Protein AF-A0A383BGC0-F1 (afdb_monomer_lite)

Organism: NCBI:txid408172

Radius of gyration: 24.5 Å; chains: 1; bounding box: 86×52×66 Å

pLDDT: mean 79.06, std 16.02, range [43.88, 98.0]

InterPro domains:
  IPR013517 FG-GAP repeat [PF13517] (58-123)
  IPR028994 Integrin alpha, N-terminal [SSF69318] (22-150)

Secondary structure (DSSP, 8-state):
-PPP--------------PPPS---------SS--TTS-TTTTTSTTTEEEEEEEEE-SSSSS--EEEEEE-GGGSEEEEEEEEETTEEEEEEEPPP--SSSS-----EEEE-SSSSS--EEEEEE-SB-STT-TT-EEEEEE--SSSTT---SS-SEEE-HHHHS-S---B---S------S--

Sequence (185 aa):
MKNLISLVKFTVLIISVLSADNTFVQTGVAPSLITETGDSLFGGSPYDAGRGILSGTDLDGDEKKEVWITSYPNGGQVFCYEEAGTDTFAFVWASAEITAGATTYPRDVHTGDLDGDGKGEIIFHVGQWTGPDSPDAGLHIYEWDGSTDNGYGTEADFHVDFMDALNDSLVESRVEGFSVGDIDV

Foldseek 3Di:
DDDDDDDDDDDDDDDDDDDDPPDPDPPDDDPPFCPCVHDVPQPRGPVQWAAEKDKDDDQLVPPWIKIWTWGNPQQAKIWIWTDPDDVDTDTDDMEARRPFPNDWYWRYKDKDPQPPPSGMKIKTAIFWFDDPRRPQGGMFIFTAPNPDSRRRDHYGPDGDRPRVVPPDPDGTDDDNDDDDDRPDD

Structure (mmCIF, N/CA/C/O backbone):
data_AF-A0A383BGC0-F1
#
_entry.id   AF-A0A383BGC0-F1
#
loop_
_atom_site.group_PDB
_atom_site.id
_atom_site.type_symbol
_atom_site.label_atom_id
_atom_site.label_alt_id
_atom_site.label_comp_id
_atom_site.label_asym_id
_atom_site.label_entity_id
_atom_site.label_seq_id
_atom_site.pdbx_PDB_ins_code
_atom_site.Cartn_x
_atom_site.Cartn_y
_atom_site.Cartn_z
_atom_site.occupancy
_atom_site.B_iso_or_equiv
_atom_site.auth_seq_id
_atom_site.auth_comp_id
_atom_site.auth_asym_id
_atom_site.auth_atom_id
_atom_site.pdbx_PDB_model_num
ATOM 1 N N . MET A 1 1 ? -68.007 -28.265 41.330 1.00 43.88 1 MET A N 1
ATOM 2 C CA . MET A 1 1 ? -67.314 -28.046 40.042 1.00 43.88 1 MET A CA 1
ATOM 3 C C . MET A 1 1 ? -66.230 -27.006 40.263 1.00 43.88 1 MET A C 1
ATOM 5 O O . MET A 1 1 ? -66.510 -26.002 40.903 1.00 43.88 1 MET A O 1
ATOM 9 N N . LYS A 1 2 ? -64.992 -27.312 39.860 1.00 49.22 2 LYS A N 1
ATOM 10 C CA . LYS A 1 2 ? -63.811 -26.449 40.010 1.00 49.22 2 LYS A CA 1
ATOM 11 C C . LYS A 1 2 ? -63.846 -25.389 38.905 1.00 49.22 2 LYS A C 1
ATOM 13 O O . LYS A 1 2 ? -63.871 -25.782 37.744 1.00 49.22 2 LYS A O 1
ATOM 18 N N . ASN A 1 3 ? -63.812 -24.101 39.242 1.00 47.69 3 ASN A N 1
ATOM 19 C CA . ASN A 1 3 ? -63.681 -23.047 38.234 1.00 47.69 3 ASN A CA 1
ATOM 20 C C . ASN A 1 3 ? -62.236 -22.536 38.221 1.00 47.69 3 ASN A C 1
ATOM 22 O O . ASN A 1 3 ? -61.716 -22.069 39.232 1.00 47.69 3 ASN A O 1
ATOM 26 N N . LEU A 1 4 ? -61.603 -22.739 37.065 1.00 50.19 4 LEU A N 1
ATOM 27 C CA . LEU A 1 4 ? -60.227 -22.410 36.705 1.00 50.19 4 LEU A CA 1
ATOM 28 C C . LEU A 1 4 ? -59.907 -20.927 36.948 1.00 50.19 4 LEU A C 1
ATOM 30 O O . LEU A 1 4 ? -60.609 -20.050 36.452 1.00 50.19 4 LEU A O 1
ATOM 34 N N . ILE A 1 5 ? -58.790 -20.658 37.626 1.00 53.94 5 ILE A N 1
ATOM 35 C CA . ILE A 1 5 ? -58.142 -19.343 37.624 1.00 53.94 5 ILE A CA 1
ATOM 36 C C . ILE A 1 5 ? -57.367 -19.243 36.306 1.00 53.94 5 ILE A C 1
ATOM 38 O O . ILE A 1 5 ? -56.408 -19.983 36.095 1.00 53.94 5 ILE A O 1
ATOM 42 N N . SER A 1 6 ? -57.808 -18.372 35.397 1.00 53.66 6 SER A N 1
ATOM 43 C CA . SER A 1 6 ? -57.086 -18.102 34.151 1.00 53.66 6 SER A CA 1
ATOM 44 C C . SER A 1 6 ? -55.899 -17.184 34.444 1.00 53.66 6 SER A C 1
ATOM 46 O O . SER A 1 6 ? -56.080 -16.043 34.867 1.00 53.66 6 SER A O 1
ATOM 48 N N . LEU A 1 7 ? -54.684 -17.697 34.256 1.00 53.84 7 LEU A N 1
ATOM 49 C CA . LEU A 1 7 ? -53.442 -16.938 34.370 1.00 53.84 7 LEU A CA 1
ATOM 50 C C . LEU A 1 7 ? -53.141 -16.282 33.016 1.00 53.84 7 LEU A C 1
ATOM 52 O O . LEU A 1 7 ? -52.763 -16.962 32.063 1.00 53.84 7 LEU A O 1
ATOM 56 N N . VAL A 1 8 ? -53.293 -14.962 32.931 1.00 54.97 8 VAL A N 1
ATOM 57 C CA . VAL A 1 8 ? -52.877 -14.185 31.756 1.00 54.97 8 VAL A CA 1
ATOM 58 C C . VAL A 1 8 ? -51.359 -14.010 31.818 1.00 54.97 8 VAL A C 1
ATOM 60 O O . VAL A 1 8 ? -50.846 -13.338 32.709 1.00 54.97 8 VAL A O 1
ATOM 63 N N . 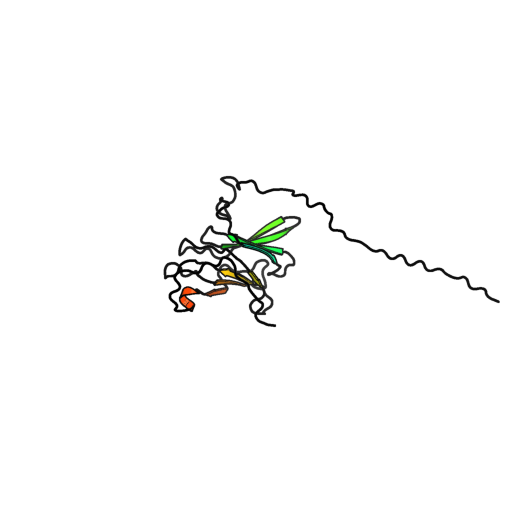LYS A 1 9 ? -50.625 -14.639 30.895 1.00 52.53 9 LYS A N 1
ATOM 64 C CA . LYS A 1 9 ? -49.183 -14.415 30.731 1.00 52.53 9 LYS A CA 1
ATOM 65 C C . LYS A 1 9 ? -48.969 -13.179 29.860 1.00 52.53 9 LYS A C 1
ATOM 67 O O . LYS A 1 9 ? -49.373 -13.168 28.702 1.00 52.53 9 LYS A O 1
ATOM 72 N N . PHE A 1 10 ? -48.339 -12.156 30.426 1.00 46.88 10 PHE A N 1
ATOM 73 C CA . PHE A 1 10 ? -47.876 -10.982 29.692 1.00 46.88 10 PHE A CA 1
ATOM 74 C C . PHE A 1 10 ? -46.437 -11.244 29.236 1.00 46.88 10 PHE A C 1
ATOM 76 O O . PHE A 1 10 ? -45.543 -11.371 30.071 1.00 46.88 10 PHE A O 1
ATOM 83 N N . THR A 1 11 ? -46.211 -11.367 27.931 1.00 56.44 11 THR A N 1
ATOM 84 C CA . THR A 1 11 ? -44.858 -11.443 27.365 1.00 56.44 11 THR A CA 1
ATOM 85 C C . THR A 1 11 ? -44.441 -10.033 26.967 1.00 56.44 11 THR A C 1
ATOM 87 O O . THR A 1 11 ? -45.068 -9.430 26.100 1.00 56.44 11 THR A O 1
ATOM 90 N N . VAL A 1 12 ? -43.407 -9.495 27.613 1.00 57.06 12 VAL A N 1
ATOM 91 C CA . VAL A 1 12 ? -42.792 -8.219 27.225 1.00 57.06 12 VAL A CA 1
ATOM 92 C C . VAL A 1 12 ? -41.720 -8.522 26.184 1.00 57.06 12 VAL A C 1
ATOM 94 O O . VAL A 1 12 ? -40.737 -9.192 26.487 1.00 57.06 12 VAL A O 1
ATOM 97 N N . LEU A 1 13 ? -41.926 -8.055 24.954 1.00 47.56 13 LEU A N 1
ATOM 98 C CA . LEU A 1 13 ? -40.915 -8.078 23.903 1.00 47.56 13 LEU A CA 1
ATOM 99 C C . LEU A 1 13 ? -40.127 -6.766 23.990 1.00 47.56 13 LEU A C 1
ATOM 101 O O . LEU A 1 13 ? -40.666 -5.703 23.690 1.00 47.56 13 LEU A O 1
ATOM 105 N N . ILE A 1 14 ? -38.874 -6.833 24.438 1.00 60.88 14 ILE A N 1
ATOM 106 C CA . ILE A 1 14 ? -37.968 -5.682 24.413 1.00 60.88 14 ILE A CA 1
ATOM 107 C C . ILE A 1 14 ? -37.318 -5.667 23.030 1.00 60.88 14 ILE A C 1
ATOM 109 O O . ILE A 1 14 ? -36.482 -6.513 22.729 1.00 60.88 14 ILE A O 1
ATOM 113 N N . ILE A 1 15 ? -37.743 -4.736 22.177 1.00 56.81 15 ILE A N 1
ATOM 114 C CA . ILE A 1 15 ? -37.093 -4.462 20.894 1.00 56.81 15 ILE A CA 1
ATOM 115 C C . ILE A 1 15 ? -36.129 -3.304 21.140 1.00 56.81 15 ILE A C 1
ATOM 117 O O . ILE A 1 15 ? -36.559 -2.168 21.330 1.00 56.81 15 ILE A O 1
ATOM 121 N N . SER A 1 16 ? -34.830 -3.582 21.169 1.00 59.47 16 SER A N 1
ATOM 122 C CA . SER A 1 16 ? -33.801 -2.546 21.102 1.00 59.47 16 SER A CA 1
ATOM 123 C C . SER A 1 16 ? -33.640 -2.113 19.648 1.00 59.47 16 SER A C 1
ATOM 125 O O . SER A 1 16 ? -33.147 -2.874 18.819 1.00 59.47 16 SER A O 1
ATOM 127 N N . VAL A 1 17 ? -34.081 -0.895 19.339 1.00 58.12 17 VAL A N 1
ATOM 128 C CA . VAL A 1 17 ? -33.790 -0.232 18.065 1.00 58.12 17 VAL A CA 1
ATOM 129 C C . VAL A 1 17 ? -32.501 0.558 18.269 1.00 58.12 17 VAL A C 1
ATOM 131 O O . VAL A 1 17 ? -32.510 1.591 18.933 1.00 58.12 17 VAL A O 1
ATOM 134 N N . LEU A 1 18 ? -31.387 0.045 17.752 1.00 56.03 18 LEU A N 1
ATOM 135 C CA . LEU A 1 18 ? -30.156 0.816 17.603 1.00 56.03 18 LEU A CA 1
ATOM 136 C C . LEU A 1 18 ? -30.320 1.684 16.355 1.00 56.03 18 LEU A C 1
ATOM 138 O O . LEU A 1 18 ? -30.335 1.177 15.237 1.00 56.03 18 LEU A O 1
ATOM 142 N N . SER A 1 19 ? -30.508 2.985 16.542 1.00 62.78 19 SER A N 1
ATOM 143 C CA . SER A 1 19 ? -30.318 3.965 15.475 1.00 62.78 19 SER A CA 1
ATOM 144 C C . SER A 1 19 ? -28.889 4.482 15.565 1.00 62.78 19 SER A C 1
ATOM 146 O O . SER A 1 19 ? -28.492 4.905 16.651 1.00 62.78 19 SER A O 1
ATOM 148 N N . ALA A 1 20 ? -28.153 4.491 14.451 1.00 60.78 20 ALA A N 1
ATOM 149 C CA . ALA A 1 20 ? -26.979 5.351 14.335 1.00 60.78 20 ALA A CA 1
ATOM 150 C C . ALA A 1 20 ? -27.438 6.783 14.638 1.00 60.78 20 ALA A C 1
ATOM 152 O O . ALA A 1 20 ? -28.433 7.258 14.078 1.00 60.78 20 ALA A O 1
ATOM 153 N N . ASP A 1 21 ? -26.805 7.429 15.603 1.00 61.31 21 ASP A N 1
ATOM 154 C CA . ASP A 1 21 ? -27.074 8.815 15.922 1.00 61.31 21 ASP A CA 1
ATOM 155 C C . ASP A 1 21 ? -26.707 9.677 14.711 1.00 61.31 21 ASP A C 1
ATOM 157 O O . ASP A 1 21 ? -25.626 9.604 14.139 1.00 61.31 21 ASP A O 1
ATOM 161 N N . ASN A 1 22 ? -27.651 10.508 14.274 1.00 55.31 22 ASN A N 1
ATOM 162 C CA . ASN A 1 22 ? -27.521 11.363 13.091 1.00 55.31 22 ASN A CA 1
ATOM 163 C C . ASN A 1 22 ? -26.524 12.531 13.298 1.00 55.31 22 ASN A C 1
ATOM 165 O O . ASN A 1 22 ? -26.614 13.561 12.628 1.00 55.31 22 ASN A O 1
ATOM 169 N N . THR A 1 23 ? -25.613 12.408 14.259 1.00 58.59 23 THR A N 1
ATOM 170 C CA . THR A 1 23 ? -24.684 13.435 14.723 1.00 58.59 23 THR A CA 1
ATOM 171 C C . THR A 1 23 ? -23.277 13.114 14.252 1.00 58.59 23 THR A C 1
ATOM 173 O O . THR A 1 23 ? -22.376 12.890 15.051 1.00 58.59 23 THR A O 1
ATOM 176 N N . PHE A 1 24 ? -23.064 13.147 12.935 1.00 61.34 24 PHE A N 1
ATOM 177 C CA . PHE A 1 24 ? -21.711 13.312 12.417 1.00 61.34 24 PHE A CA 1
ATOM 178 C C . PHE A 1 24 ? -21.241 14.724 12.787 1.00 61.34 24 PHE A C 1
ATOM 180 O O . PHE A 1 24 ? -21.595 15.710 12.136 1.00 61.34 24 PHE A O 1
ATOM 187 N N . VAL A 1 25 ? -20.509 14.839 13.894 1.00 70.50 25 VAL A N 1
ATOM 188 C CA . VAL A 1 25 ? -19.820 16.072 14.270 1.00 70.50 25 VAL A CA 1
ATOM 189 C C . VAL A 1 25 ? -18.417 15.969 13.702 1.00 70.50 25 VAL A C 1
ATOM 191 O O . VAL A 1 25 ? -17.600 15.206 14.202 1.00 70.50 25 VAL A O 1
ATOM 194 N N . GLN A 1 26 ? -18.130 16.742 12.657 1.00 61.81 26 GLN A N 1
ATOM 195 C CA . GLN A 1 26 ? -16.761 16.922 12.190 1.00 61.81 26 GLN A CA 1
ATOM 196 C C . GLN A 1 26 ? -15.962 17.618 13.304 1.00 61.81 26 GLN A C 1
ATOM 198 O O . GLN A 1 26 ? -16.078 18.828 13.499 1.00 61.81 26 GLN A O 1
ATOM 203 N N . THR A 1 27 ? -15.199 16.848 14.078 1.00 67.81 27 THR A N 1
ATOM 204 C CA . THR A 1 27 ? -14.440 17.333 15.245 1.00 67.81 27 THR A CA 1
ATOM 205 C C . THR A 1 27 ? -13.141 18.040 14.857 1.00 67.81 27 THR A C 1
ATOM 207 O O . THR A 1 27 ? -12.571 18.764 15.672 1.00 67.81 27 THR A O 1
ATOM 210 N N . GLY A 1 28 ? -12.705 17.899 13.602 1.00 57.47 28 GLY A N 1
ATOM 211 C CA . GLY A 1 28 ? -11.533 18.570 13.060 1.00 57.47 28 GLY A CA 1
ATOM 212 C C . GLY A 1 28 ? -11.473 18.515 11.535 1.00 57.47 28 GLY A C 1
ATOM 213 O O . GLY A 1 28 ? -12.065 17.653 10.886 1.00 57.47 28 GLY A O 1
ATOM 214 N N . VAL A 1 29 ? -10.749 19.468 10.960 1.00 57.41 29 VAL A N 1
ATOM 215 C CA . VAL A 1 29 ? -10.262 19.424 9.578 1.00 57.41 29 VAL A CA 1
ATOM 216 C C . VAL A 1 29 ? -8.756 19.579 9.675 1.00 57.41 29 VAL A C 1
ATOM 218 O O . VAL A 1 29 ? -8.292 20.432 10.438 1.00 57.41 29 VAL A O 1
ATOM 221 N N . ALA A 1 30 ? -7.997 18.787 8.918 1.00 53.56 30 ALA A N 1
ATOM 222 C CA . ALA A 1 30 ? -6.582 19.077 8.748 1.00 53.56 30 ALA A CA 1
ATOM 223 C C . ALA A 1 30 ? -6.440 20.533 8.245 1.00 53.56 30 ALA A C 1
ATOM 225 O O . ALA A 1 30 ? -7.233 20.961 7.395 1.00 53.56 30 ALA A O 1
ATOM 226 N N . PRO A 1 31 ? -5.504 21.332 8.792 1.00 55.69 31 PRO A N 1
ATOM 227 C CA . PRO A 1 31 ? -5.254 22.680 8.295 1.00 55.69 31 PRO A CA 1
ATOM 228 C C . PRO A 1 31 ? -4.922 22.642 6.797 1.00 55.69 31 PRO A C 1
ATOM 230 O O . PRO A 1 31 ? -4.428 21.642 6.285 1.00 55.69 31 PRO A O 1
ATOM 233 N N . SER A 1 32 ? -5.179 23.743 6.082 1.00 54.81 32 SER A N 1
ATOM 234 C CA . SER A 1 32 ? -5.009 23.815 4.619 1.00 54.81 32 SER A CA 1
ATOM 235 C C . SER A 1 32 ? -3.591 23.483 4.135 1.00 54.81 32 SER A C 1
ATOM 237 O O . SER A 1 32 ? -3.419 23.111 2.980 1.00 54.81 32 SER A O 1
ATOM 239 N N . LEU A 1 33 ? -2.598 23.619 5.018 1.00 52.28 33 LEU A N 1
ATOM 240 C CA . LEU A 1 33 ? -1.282 22.996 4.933 1.00 52.28 33 LEU A CA 1
ATOM 241 C C . LEU A 1 33 ? -1.013 22.328 6.284 1.00 52.28 33 LEU A C 1
ATOM 243 O O . LEU A 1 33 ? -1.176 22.973 7.326 1.00 52.28 33 LEU A O 1
ATOM 247 N N . ILE A 1 34 ? -0.528 21.086 6.272 1.00 56.75 34 ILE A N 1
ATOM 248 C CA . ILE A 1 34 ? 0.272 20.586 7.389 1.00 56.75 34 ILE A CA 1
ATOM 249 C C . ILE A 1 34 ? 1.454 21.559 7.489 1.00 56.75 34 ILE A C 1
ATOM 251 O O . ILE A 1 34 ? 2.126 21.811 6.495 1.00 56.75 34 ILE A O 1
ATOM 255 N N . THR A 1 35 ? 1.583 22.251 8.622 1.00 50.84 35 THR A N 1
ATOM 256 C CA . THR A 1 35 ? 2.452 23.432 8.792 1.00 50.84 35 THR A CA 1
ATOM 257 C C . THR A 1 35 ? 3.859 23.206 8.238 1.00 50.84 35 THR A C 1
ATOM 259 O O . THR A 1 35 ? 4.337 22.082 8.303 1.00 50.84 35 THR A O 1
ATOM 262 N N . GLU A 1 36 ? 4.552 24.262 7.793 1.00 51.66 36 GLU A N 1
ATOM 263 C CA . GLU A 1 36 ? 5.855 24.227 7.082 1.00 51.66 36 GLU A CA 1
ATOM 264 C C . GLU A 1 36 ? 7.048 23.579 7.837 1.00 51.66 36 GLU A C 1
ATOM 266 O O . GLU A 1 36 ? 8.193 23.656 7.404 1.00 51.66 36 GLU A O 1
ATOM 271 N N . THR A 1 37 ? 6.791 22.911 8.962 1.00 58.16 37 THR A N 1
ATOM 272 C CA . THR A 1 37 ? 7.720 22.085 9.749 1.00 58.16 37 THR A CA 1
ATOM 273 C C . THR A 1 37 ? 7.153 20.707 10.151 1.00 58.16 37 THR A C 1
ATOM 275 O O . THR A 1 37 ? 7.768 20.024 10.964 1.00 58.16 37 THR A O 1
ATOM 278 N N . GLY A 1 38 ? 5.971 20.299 9.674 1.00 58.25 38 GLY A N 1
ATOM 279 C CA . GLY A 1 38 ? 5.027 19.559 10.527 1.00 58.25 38 GLY A CA 1
ATOM 280 C C . GLY A 1 38 ? 4.768 18.073 10.276 1.00 58.25 38 GLY A C 1
ATOM 281 O O . GLY A 1 38 ? 4.157 17.458 11.142 1.00 58.25 38 GLY A O 1
ATOM 282 N N . ASP A 1 39 ? 5.200 17.481 9.164 1.00 65.69 39 ASP A N 1
ATOM 283 C CA . ASP A 1 39 ? 5.014 16.042 8.927 1.00 65.69 39 ASP A CA 1
ATOM 284 C C . ASP A 1 39 ? 6.123 15.496 8.033 1.00 65.69 39 ASP A C 1
ATOM 286 O O . ASP A 1 39 ? 6.097 15.634 6.813 1.00 65.69 39 ASP A O 1
ATOM 290 N N . SER A 1 40 ? 7.141 14.913 8.661 1.00 71.38 40 SER A N 1
ATOM 291 C CA . SER A 1 40 ? 8.269 14.308 7.956 1.00 71.38 40 SER A CA 1
ATOM 292 C C . SER A 1 40 ? 7.910 13.003 7.254 1.00 71.38 40 SER A C 1
ATOM 294 O O . SER A 1 40 ? 8.680 12.563 6.406 1.00 71.38 40 SER A O 1
ATOM 296 N N . LEU A 1 41 ? 6.791 12.372 7.615 1.00 76.25 41 LEU A N 1
ATOM 297 C CA . LEU A 1 41 ? 6.412 11.070 7.081 1.00 76.25 41 LEU A CA 1
ATOM 298 C C . LEU A 1 41 ? 5.907 11.205 5.639 1.00 76.25 41 LEU A C 1
ATOM 300 O O . LEU A 1 41 ? 6.338 10.454 4.772 1.00 76.25 41 LEU A O 1
ATOM 304 N N . PHE A 1 42 ? 5.104 12.234 5.351 1.00 76.19 42 PHE A N 1
ATOM 305 C CA . PHE A 1 42 ? 4.635 12.560 3.994 1.00 76.19 42 PHE A CA 1
ATOM 306 C C . PHE A 1 42 ? 5.388 13.737 3.354 1.00 76.19 42 PHE A C 1
ATOM 308 O O . PHE A 1 42 ? 4.813 14.508 2.593 1.00 76.19 42 PHE A O 1
ATOM 315 N N . GLY A 1 43 ? 6.673 13.932 3.670 1.00 73.62 43 GLY A N 1
ATOM 316 C CA . GLY A 1 43 ? 7.518 14.929 2.987 1.00 73.62 43 GLY A CA 1
ATOM 317 C C . GLY A 1 43 ? 7.195 16.401 3.292 1.00 73.62 43 GLY A C 1
ATOM 318 O O . GLY A 1 43 ? 7.809 17.305 2.728 1.00 73.62 43 GLY A O 1
ATOM 319 N N . GLY A 1 44 ? 6.268 16.676 4.214 1.00 72.56 44 GLY A N 1
ATOM 320 C CA . GLY A 1 44 ? 5.898 18.026 4.647 1.00 72.56 44 GLY A CA 1
ATOM 321 C C . GLY A 1 44 ? 5.091 18.828 3.622 1.00 72.56 44 GLY A C 1
ATOM 322 O O . GLY A 1 44 ? 4.822 20.008 3.852 1.00 72.56 44 GLY A O 1
ATOM 323 N N . SER A 1 45 ? 4.691 18.211 2.507 1.00 74.50 45 SER A N 1
ATOM 324 C CA . SER A 1 45 ? 3.919 18.824 1.427 1.00 74.50 45 SER A CA 1
ATOM 325 C C . SER A 1 45 ? 2.686 17.969 1.120 1.00 74.50 45 SER A C 1
ATOM 327 O O . SER A 1 45 ? 2.803 16.768 0.910 1.00 74.50 45 SER A O 1
ATOM 329 N N . PRO A 1 46 ? 1.480 18.551 1.012 1.00 69.75 46 PRO A N 1
ATOM 330 C CA . PRO A 1 46 ? 0.281 17.779 0.679 1.00 69.75 46 PRO A CA 1
ATOM 331 C C . PRO A 1 46 ? 0.327 17.150 -0.725 1.00 69.75 46 PRO A C 1
ATOM 333 O O . PRO A 1 46 ? -0.488 16.287 -1.026 1.00 69.75 46 PRO A O 1
ATOM 336 N N . TYR A 1 47 ? 1.254 17.576 -1.591 1.00 72.88 47 TYR A N 1
ATOM 337 C CA . TYR A 1 47 ? 1.475 16.957 -2.903 1.00 72.88 47 TYR A CA 1
ATOM 338 C C . TYR A 1 47 ? 2.267 15.648 -2.835 1.00 72.88 47 TYR A C 1
ATOM 340 O O . TYR A 1 47 ? 2.305 14.915 -3.824 1.00 72.88 47 TYR A O 1
ATOM 348 N N . ASP A 1 48 ? 2.895 15.391 -1.691 1.00 76.50 48 ASP A N 1
ATOM 349 C CA . ASP A 1 48 ? 3.758 14.243 -1.449 1.00 76.50 48 ASP A CA 1
ATOM 350 C C . ASP A 1 48 ? 2.974 13.091 -0.791 1.00 76.50 48 ASP A C 1
ATOM 352 O O . ASP A 1 48 ? 3.358 11.926 -0.895 1.00 76.50 48 ASP A O 1
ATOM 356 N N . ALA A 1 49 ? 1.817 13.385 -0.187 1.00 73.94 49 ALA A N 1
ATOM 357 C CA . ALA A 1 49 ? 0.835 12.357 0.126 1.00 73.94 49 ALA A CA 1
ATOM 358 C C . ALA A 1 49 ? 0.388 11.672 -1.178 1.00 73.94 49 ALA A C 1
ATOM 360 O O . ALA A 1 49 ? 0.038 12.338 -2.160 1.00 73.94 49 ALA A O 1
ATOM 361 N N . GLY A 1 50 ? 0.429 10.340 -1.206 1.00 79.19 50 GLY A N 1
ATOM 362 C CA . GLY A 1 50 ? -0.004 9.576 -2.367 1.00 79.19 50 GLY A CA 1
ATOM 363 C C . GLY A 1 50 ? -1.515 9.668 -2.589 1.00 79.19 50 GLY A C 1
ATOM 364 O O . GLY A 1 50 ? -2.250 10.360 -1.884 1.00 79.19 50 GLY A O 1
ATOM 365 N N . ARG A 1 51 ? -1.993 9.014 -3.649 1.00 87.56 51 ARG A N 1
ATOM 366 C CA . ARG A 1 51 ? -3.380 9.156 -4.131 1.00 87.56 51 ARG A CA 1
ATOM 367 C C . ARG A 1 51 ? -4.339 8.089 -3.616 1.00 87.56 51 ARG A C 1
ATOM 369 O O . ARG A 1 51 ? -5.542 8.336 -3.598 1.00 87.56 51 ARG A O 1
ATOM 376 N N . GLY A 1 52 ? -3.812 6.928 -3.254 1.00 89.50 52 GLY A N 1
ATOM 377 C CA . GLY A 1 52 ? -4.565 5.761 -2.823 1.00 89.50 52 GLY A CA 1
ATOM 378 C C . GLY A 1 52 ? -4.616 5.651 -1.307 1.00 89.50 52 GLY A C 1
ATOM 379 O O . GLY A 1 52 ? -3.598 5.838 -0.632 1.00 89.50 52 GLY A O 1
ATOM 380 N N . ILE A 1 53 ? -5.808 5.325 -0.812 1.00 92.88 53 ILE A N 1
ATOM 381 C CA . ILE A 1 53 ? -6.077 4.900 0.558 1.00 92.88 53 ILE A CA 1
ATOM 382 C C . ILE A 1 53 ? -6.985 3.672 0.514 1.00 92.88 53 ILE A C 1
ATOM 384 O O . ILE A 1 53 ? -7.970 3.659 -0.228 1.00 92.88 53 ILE A O 1
ATOM 388 N N . LEU A 1 54 ? -6.677 2.673 1.330 1.00 94.50 54 LEU A N 1
ATOM 389 C CA . LEU A 1 54 ? -7.522 1.509 1.566 1.00 94.50 54 LEU A CA 1
ATOM 390 C C . LEU A 1 54 ? -7.629 1.299 3.076 1.00 94.50 54 LEU A C 1
ATOM 392 O O . LEU A 1 54 ? -6.632 1.406 3.780 1.00 94.50 54 LEU A O 1
ATOM 396 N N . SER A 1 55 ? -8.832 1.073 3.595 1.00 94.94 55 SER A N 1
ATOM 397 C CA . SER A 1 55 ? -9.066 0.996 5.038 1.00 94.94 55 SER A CA 1
ATOM 398 C C . SER A 1 55 ? -10.116 -0.038 5.412 1.00 94.94 55 SER A C 1
ATOM 400 O O . SER A 1 55 ? -10.901 -0.479 4.568 1.00 94.94 55 SER A O 1
ATOM 402 N N . GLY A 1 56 ? -10.159 -0.370 6.705 1.00 91.06 56 GLY A N 1
ATOM 403 C CA . GLY A 1 56 ? -11.133 -1.307 7.266 1.00 91.06 56 GLY A CA 1
ATOM 404 C C . GLY A 1 56 ? -10.745 -2.767 7.048 1.00 91.06 56 GLY A C 1
ATOM 405 O O . GLY A 1 56 ? -11.625 -3.627 7.029 1.00 91.06 56 GLY A O 1
ATOM 406 N N . THR A 1 57 ? -9.455 -3.021 6.843 1.00 94.31 57 THR A N 1
ATOM 407 C CA . THR A 1 57 ? -8.877 -4.360 6.747 1.00 94.31 57 THR A CA 1
ATOM 408 C C . THR A 1 57 ? -8.468 -4.888 8.115 1.00 94.31 57 THR A C 1
ATOM 410 O O . THR A 1 57 ? -8.495 -4.115 9.057 1.00 94.31 57 THR A O 1
ATOM 413 N N . ASP A 1 58 ? -8.154 -6.179 8.202 1.00 95.44 58 ASP A N 1
ATOM 414 C CA . ASP A 1 58 ? -7.651 -6.874 9.399 1.00 95.44 58 ASP A CA 1
ATOM 415 C C . ASP A 1 58 ? -6.685 -7.970 8.922 1.00 95.44 58 ASP A C 1
ATOM 417 O O . ASP A 1 58 ? -7.012 -9.159 8.943 1.00 95.44 58 ASP A O 1
ATOM 421 N N . LEU A 1 59 ? -5.598 -7.553 8.266 1.00 94.88 59 LEU A N 1
ATOM 422 C CA . LEU A 1 59 ? -4.709 -8.466 7.528 1.00 94.88 59 LEU A CA 1
ATOM 423 C C . LEU A 1 59 ? -3.845 -9.329 8.455 1.00 94.88 59 LEU A C 1
ATOM 425 O O . LEU A 1 59 ? -3.516 -10.458 8.093 1.00 94.88 59 LEU A O 1
ATOM 429 N N . ASP A 1 60 ? -3.502 -8.808 9.630 1.00 95.12 60 ASP A N 1
ATOM 430 C CA . ASP A 1 60 ? -2.737 -9.498 10.677 1.00 95.12 60 ASP A CA 1
ATOM 431 C C . ASP A 1 60 ? -3.626 -10.202 11.719 1.00 95.12 60 ASP A C 1
ATOM 433 O O . ASP A 1 60 ? -3.130 -10.902 12.608 1.00 95.12 60 ASP A O 1
ATOM 437 N N . GLY A 1 61 ? -4.950 -10.106 11.574 1.00 93.94 61 GLY A N 1
ATOM 438 C CA . GLY A 1 61 ? -5.917 -10.938 12.285 1.00 93.94 61 GLY A CA 1
ATOM 439 C C . GLY A 1 61 ? -6.026 -10.645 13.781 1.00 93.94 61 GLY A C 1
ATOM 440 O O . GLY A 1 61 ? -6.413 -11.537 14.550 1.00 93.94 61 GLY A O 1
ATOM 441 N N . ASP A 1 62 ? -5.674 -9.435 14.213 1.00 95.31 62 ASP A N 1
ATOM 442 C CA . ASP A 1 62 ? -5.658 -9.030 15.620 1.00 95.31 62 ASP A CA 1
ATOM 443 C C . ASP A 1 62 ? -6.951 -8.310 16.080 1.00 95.31 62 ASP A C 1
ATOM 445 O O . ASP A 1 62 ? -7.086 -7.932 17.250 1.00 95.31 62 ASP A O 1
ATOM 449 N N . GLU A 1 63 ? -7.937 -8.207 15.182 1.00 95.19 63 GLU A N 1
ATOM 450 C CA . GLU A 1 63 ? -9.230 -7.520 15.316 1.00 95.19 63 GLU A CA 1
ATOM 451 C C . GLU A 1 63 ? -9.181 -5.990 15.248 1.00 95.19 63 GLU A C 1
ATOM 453 O O . GLU A 1 63 ? -10.254 -5.373 15.119 1.00 95.19 63 GLU A O 1
ATOM 458 N N . LYS A 1 64 ? -8.004 -5.364 15.258 1.00 95.81 64 LYS A N 1
ATOM 459 C CA . LYS A 1 64 ? -7.869 -3.943 14.932 1.00 95.81 64 LYS A CA 1
ATOM 460 C C . LYS A 1 64 ? -8.018 -3.761 13.428 1.00 95.81 64 LYS A C 1
ATOM 462 O O . LYS A 1 64 ? -8.239 -4.715 12.685 1.00 95.81 64 LYS A O 1
ATOM 467 N N . LYS A 1 65 ? -8.122 -2.507 12.996 1.00 96.00 65 LYS A N 1
ATOM 468 C CA . LYS A 1 65 ? -8.305 -2.198 11.580 1.00 96.00 65 LYS A CA 1
ATOM 469 C C . LYS A 1 65 ? -7.152 -1.380 11.053 1.00 96.00 65 LYS A C 1
ATOM 471 O O . LYS A 1 65 ? -6.785 -0.365 11.654 1.00 96.00 65 LYS A O 1
ATOM 476 N N . GLU A 1 66 ? -6.659 -1.762 9.886 1.00 97.06 66 GLU A N 1
ATOM 477 C CA . GLU A 1 66 ? -5.577 -1.045 9.228 1.00 97.06 66 GLU A CA 1
ATOM 478 C C . GLU A 1 66 ? -6.103 -0.027 8.209 1.00 97.06 66 GLU A C 1
ATOM 480 O O . GLU A 1 66 ? -7.214 -0.104 7.657 1.00 97.06 66 GLU A O 1
ATOM 485 N N . VAL A 1 67 ? -5.256 0.967 7.964 1.00 96.50 67 VAL A N 1
ATOM 486 C CA . VAL A 1 67 ? -5.371 2.000 6.947 1.00 96.50 67 VAL A CA 1
ATOM 487 C C . VAL A 1 67 ? -4.053 2.054 6.186 1.00 96.50 67 VAL A C 1
ATOM 489 O O . VAL A 1 67 ? -3.018 2.463 6.713 1.00 96.50 67 VAL A O 1
ATOM 492 N N . TRP A 1 68 ? -4.123 1.699 4.913 1.00 95.81 68 TRP A N 1
ATOM 493 C CA . TRP A 1 68 ? -3.015 1.671 3.975 1.00 95.81 68 TRP A CA 1
ATOM 494 C C . TRP A 1 68 ? -3.028 2.940 3.142 1.00 95.81 68 TRP A C 1
ATOM 496 O O . TRP A 1 68 ? -4.042 3.274 2.525 1.00 95.81 68 TRP A O 1
ATOM 506 N N . ILE A 1 69 ? -1.914 3.663 3.122 1.00 93.38 69 ILE A N 1
ATOM 507 C CA . ILE A 1 69 ? -1.812 4.964 2.464 1.00 93.38 69 ILE A CA 1
ATOM 508 C C . ILE A 1 69 ? -0.600 4.959 1.549 1.00 93.38 69 ILE A C 1
ATOM 510 O O . ILE A 1 69 ? 0.529 4.745 1.983 1.00 93.38 69 ILE A O 1
ATOM 514 N N . THR A 1 70 ? -0.829 5.234 0.272 1.00 91.81 70 THR A N 1
ATOM 515 C CA . THR A 1 70 ? 0.273 5.463 -0.667 1.00 91.81 70 THR A CA 1
ATOM 516 C C . THR A 1 70 ? 1.001 6.771 -0.348 1.00 91.81 70 THR A C 1
ATOM 518 O O . THR A 1 70 ? 0.396 7.754 0.081 1.00 91.81 70 THR A O 1
ATOM 521 N N . SER A 1 71 ? 2.305 6.810 -0.586 1.00 88.00 71 SER A N 1
ATOM 522 C CA . SER A 1 71 ? 3.179 7.944 -0.289 1.00 88.00 71 SER A CA 1
ATOM 523 C C . SER A 1 71 ? 4.211 8.106 -1.400 1.00 88.00 71 SER A C 1
ATOM 525 O O . SER A 1 71 ? 4.692 7.115 -1.946 1.00 88.00 71 SER A O 1
ATOM 527 N N . TYR A 1 72 ? 4.517 9.344 -1.789 1.00 85.62 72 TYR A N 1
ATOM 528 C CA . TYR A 1 72 ? 5.480 9.659 -2.851 1.00 85.62 72 TYR A CA 1
ATOM 529 C C . TYR A 1 72 ? 6.923 9.916 -2.355 1.00 85.62 72 TYR A C 1
ATOM 531 O O . TYR A 1 72 ? 7.867 9.618 -3.087 1.00 85.62 72 TYR A O 1
ATOM 539 N N . PRO A 1 73 ? 7.163 10.455 -1.146 1.00 78.44 73 PRO A N 1
ATOM 540 C CA . PRO A 1 73 ? 8.498 10.577 -0.574 1.00 78.44 73 PRO A CA 1
ATOM 541 C C . PRO A 1 73 ? 9.290 9.272 -0.541 1.00 78.44 73 PRO A C 1
ATOM 543 O O . PRO A 1 73 ? 8.740 8.179 -0.654 1.00 78.44 73 PRO A O 1
ATOM 546 N N . ASN A 1 74 ? 10.607 9.417 -0.371 1.00 75.00 74 ASN A N 1
ATOM 547 C CA . ASN A 1 74 ? 11.548 8.314 -0.157 1.00 75.00 74 ASN A CA 1
ATOM 548 C C . ASN A 1 74 ? 11.462 7.191 -1.207 1.00 75.00 74 ASN A C 1
ATOM 550 O O . ASN A 1 74 ? 11.653 6.020 -0.895 1.00 75.00 74 ASN A O 1
ATOM 554 N N . GLY A 1 75 ? 11.171 7.548 -2.462 1.00 73.62 75 GLY A N 1
ATOM 555 C CA . GLY A 1 75 ? 11.119 6.572 -3.549 1.00 73.62 75 GLY A CA 1
ATOM 556 C C . GLY A 1 75 ? 9.747 6.007 -3.877 1.00 73.62 75 GLY A C 1
ATOM 557 O O . GLY A 1 75 ? 9.615 5.285 -4.857 1.00 73.62 75 GLY A O 1
ATOM 558 N N . GLY A 1 76 ? 8.720 6.379 -3.117 1.00 83.75 76 GLY A N 1
ATOM 559 C CA . GLY A 1 76 ? 7.394 5.797 -3.244 1.00 83.75 76 GLY A CA 1
ATOM 560 C C . GLY A 1 76 ? 7.227 4.616 -2.298 1.00 83.75 76 GLY A C 1
ATOM 561 O O . GLY A 1 76 ? 7.941 3.626 -2.406 1.00 83.75 76 GLY A O 1
ATOM 562 N N . GLN A 1 77 ? 6.276 4.727 -1.377 1.00 89.81 77 GLN A N 1
ATOM 563 C CA . GLN A 1 77 ? 6.022 3.724 -0.345 1.00 89.81 77 GLN A CA 1
ATOM 564 C C . GLN A 1 77 ? 4.524 3.557 -0.102 1.00 89.81 77 GLN A C 1
ATOM 566 O O . GLN A 1 77 ? 3.716 4.422 -0.452 1.00 89.81 77 GLN A O 1
ATOM 571 N N . VAL A 1 78 ? 4.158 2.463 0.554 1.00 93.50 78 VAL A N 1
ATOM 572 C CA . VAL A 1 78 ? 2.871 2.325 1.238 1.00 93.50 78 VAL A CA 1
ATOM 573 C C . VAL A 1 78 ? 3.125 2.346 2.739 1.00 93.50 78 VAL A C 1
ATOM 575 O O . VAL A 1 78 ? 4.023 1.665 3.228 1.00 93.50 78 VAL A O 1
ATOM 578 N N . PHE A 1 79 ? 2.346 3.143 3.462 1.00 94.25 79 PHE A N 1
ATOM 579 C CA . PHE A 1 79 ? 2.359 3.220 4.918 1.00 94.25 79 PHE A CA 1
ATOM 580 C C . PHE A 1 79 ? 1.133 2.529 5.494 1.00 94.25 79 PHE A C 1
ATOM 582 O O . PHE A 1 79 ? 0.039 2.669 4.947 1.00 94.25 79 PHE A O 1
ATOM 589 N N . CYS A 1 80 ? 1.319 1.846 6.618 1.00 95.69 80 CYS A N 1
ATOM 590 C CA . CYS A 1 80 ? 0.249 1.257 7.404 1.00 95.69 80 CYS A CA 1
ATOM 591 C C . CYS A 1 80 ? 0.040 2.040 8.697 1.00 95.69 80 CYS A C 1
ATOM 593 O O . CYS A 1 80 ? 0.991 2.341 9.435 1.00 95.69 80 CYS A O 1
ATOM 595 N N . TYR A 1 81 ? -1.224 2.327 8.973 1.00 96.31 81 TYR A N 1
ATOM 596 C CA . TYR A 1 81 ? -1.692 2.779 10.266 1.00 96.31 81 TYR A CA 1
ATOM 597 C C . TYR A 1 81 ? -2.728 1.809 10.819 1.00 96.31 81 TYR A C 1
ATOM 599 O O . TYR A 1 81 ? -3.634 1.431 10.094 1.00 96.31 81 TYR A O 1
ATOM 607 N N . GLU A 1 82 ? -2.665 1.498 12.105 1.00 96.94 82 GLU A N 1
ATOM 608 C 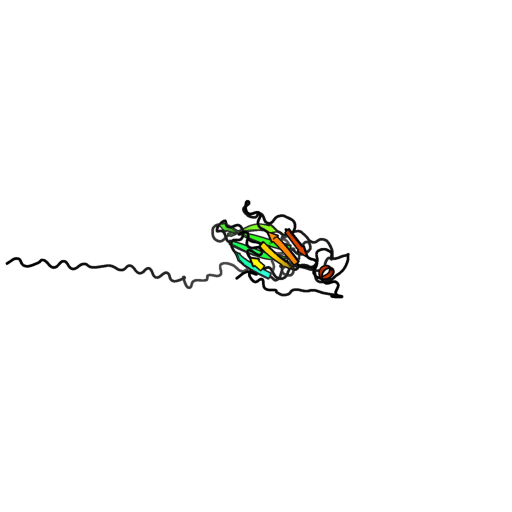CA . GLU A 1 82 ? -3.562 0.543 12.769 1.00 96.94 82 GLU A CA 1
ATOM 609 C C . GLU A 1 82 ? -4.276 1.201 13.954 1.00 96.94 82 GLU A C 1
ATOM 611 O O . GLU A 1 82 ? -3.739 2.121 14.586 1.00 96.94 82 GLU A O 1
ATOM 616 N N . GLU A 1 83 ? -5.506 0.774 14.247 1.00 97.00 83 GLU A N 1
ATOM 617 C CA . GLU A 1 83 ? -6.270 1.235 15.411 1.00 97.00 83 GLU A CA 1
ATOM 618 C C . GLU A 1 83 ? -5.513 1.002 16.733 1.00 97.00 83 GLU A C 1
ATOM 620 O O . GLU A 1 83 ? -5.427 -0.099 17.249 1.00 97.00 83 GLU A O 1
ATOM 625 N N . ALA A 1 84 ? -5.037 2.062 17.383 1.00 93.88 84 ALA A N 1
ATOM 626 C CA . ALA A 1 84 ? -4.259 1.952 18.625 1.00 93.88 84 ALA A CA 1
ATOM 627 C C . ALA A 1 84 ? -5.083 2.213 19.903 1.00 93.88 84 ALA A C 1
ATOM 629 O O . ALA A 1 84 ? -4.538 2.289 21.010 1.00 93.88 84 ALA A O 1
ATOM 630 N N . GLY A 1 85 ? -6.397 2.410 19.763 1.00 88.38 85 GLY A N 1
ATOM 631 C CA . GLY A 1 85 ? -7.299 2.793 20.848 1.00 88.38 85 GLY A CA 1
ATOM 632 C C . GLY A 1 85 ? -8.483 3.633 20.370 1.00 88.38 85 GLY A C 1
ATOM 633 O O . GLY A 1 85 ? -8.729 3.775 19.176 1.00 88.38 85 GLY A O 1
ATOM 634 N N . THR A 1 86 ? -9.232 4.207 21.316 1.00 87.31 86 THR A N 1
ATOM 635 C CA . THR A 1 86 ? -10.417 5.025 21.011 1.00 87.31 86 THR A CA 1
ATOM 636 C C . THR A 1 86 ? -10.050 6.241 20.168 1.00 87.31 86 THR A C 1
ATOM 638 O O . THR A 1 86 ? -9.344 7.128 20.645 1.00 87.31 86 THR A O 1
ATOM 641 N N . ASP A 1 87 ? -10.588 6.290 18.949 1.00 84.00 87 ASP A N 1
ATOM 642 C CA . ASP A 1 87 ? -10.411 7.382 17.987 1.00 84.00 87 ASP A CA 1
ATOM 643 C C . ASP A 1 87 ? -8.936 7.663 17.633 1.00 84.00 87 ASP A C 1
ATOM 645 O O . ASP A 1 87 ? -8.564 8.801 17.332 1.00 84.00 87 ASP A O 1
ATOM 649 N N . THR A 1 88 ? -8.072 6.642 17.683 1.00 87.88 88 THR A N 1
ATOM 650 C CA . THR A 1 88 ? -6.630 6.789 17.428 1.00 87.88 88 THR A CA 1
ATOM 651 C C . THR A 1 88 ? -6.085 5.721 16.495 1.00 87.88 88 THR A C 1
ATOM 653 O O . THR A 1 88 ? -6.352 4.540 16.693 1.00 87.88 88 THR A O 1
ATOM 656 N N . PHE A 1 89 ? -5.219 6.145 15.575 1.00 92.00 89 PHE A N 1
ATOM 657 C CA . PHE A 1 89 ? -4.387 5.275 14.749 1.00 92.00 89 PHE A CA 1
ATOM 658 C C . PHE A 1 89 ? -2.901 5.469 15.088 1.00 92.00 89 PHE A C 1
ATOM 660 O O . PHE A 1 89 ? -2.477 6.596 15.370 1.00 92.00 89 PHE A O 1
ATOM 667 N N . ALA A 1 90 ? -2.109 4.400 15.043 1.00 92.81 90 ALA A N 1
ATOM 668 C CA . ALA A 1 90 ? -0.651 4.437 15.157 1.00 92.81 90 ALA A CA 1
ATOM 669 C C . ALA A 1 90 ? -0.003 4.056 13.826 1.00 92.81 90 ALA A C 1
ATOM 671 O O . ALA A 1 90 ? -0.497 3.176 13.139 1.00 92.81 90 ALA A O 1
ATOM 672 N N . PHE A 1 91 ? 1.109 4.706 13.473 1.00 93.50 91 PHE A N 1
ATOM 673 C CA . PHE A 1 91 ? 1.957 4.252 12.369 1.00 93.50 91 PHE A CA 1
ATOM 674 C C . PHE A 1 91 ? 2.682 2.977 12.800 1.00 93.50 91 PHE A C 1
ATOM 676 O O . PHE A 1 91 ? 3.398 3.001 13.807 1.00 93.50 91 PHE A O 1
ATOM 683 N N . VAL A 1 92 ? 2.499 1.897 12.048 1.00 95.56 92 VAL A N 1
ATOM 684 C CA . VAL A 1 92 ? 2.963 0.557 12.440 1.00 95.56 92 VAL A CA 1
ATOM 685 C C . VAL A 1 92 ? 3.914 -0.067 11.426 1.00 95.56 92 VAL A C 1
ATOM 687 O O . VAL A 1 92 ? 4.784 -0.842 11.818 1.00 95.56 92 VAL A O 1
ATOM 690 N N . TRP A 1 93 ? 3.828 0.321 10.150 1.00 96.44 93 TRP A N 1
ATOM 691 C CA . TRP A 1 93 ? 4.649 -0.276 9.099 1.00 96.44 93 TRP A CA 1
ATOM 692 C C . TRP A 1 93 ? 4.809 0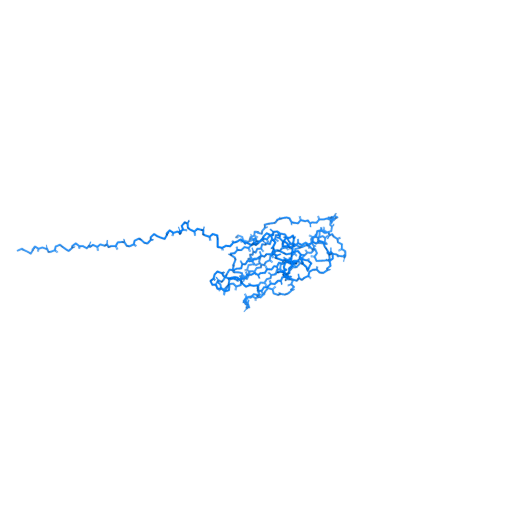.626 7.861 1.00 96.44 93 TRP A C 1
ATOM 694 O O . TRP A 1 93 ? 3.971 1.489 7.588 1.00 96.44 93 TRP A O 1
ATOM 704 N N . ALA A 1 94 ? 5.885 0.414 7.096 1.00 94.06 94 ALA A N 1
ATOM 705 C CA . ALA A 1 94 ? 6.089 0.982 5.765 1.00 94.06 94 ALA A CA 1
ATOM 706 C C . ALA A 1 94 ? 6.818 -0.003 4.842 1.00 94.06 94 ALA A C 1
ATOM 708 O O . ALA A 1 94 ? 7.720 -0.713 5.290 1.00 94.06 94 ALA A O 1
ATOM 709 N N . SER A 1 95 ? 6.479 0.025 3.550 1.00 94.12 95 SER A N 1
ATOM 710 C CA . SER A 1 95 ? 7.175 -0.753 2.519 1.00 94.12 95 SER A CA 1
ATOM 711 C C . SER A 1 95 ? 8.627 -0.310 2.344 1.00 94.12 95 SER A C 1
ATOM 713 O O . SER A 1 95 ? 9.025 0.761 2.810 1.00 94.12 95 SER A O 1
ATOM 715 N N . ALA A 1 96 ? 9.413 -1.096 1.605 1.00 90.94 96 ALA A N 1
ATOM 716 C CA . ALA A 1 96 ? 10.782 -0.730 1.245 1.00 90.94 96 ALA A CA 1
ATOM 717 C C . ALA A 1 96 ? 10.836 0.643 0.546 1.00 90.94 96 ALA A C 1
ATOM 719 O O . ALA A 1 96 ? 9.940 0.998 -0.224 1.00 90.94 96 ALA A O 1
ATOM 720 N N . GLU A 1 97 ? 11.895 1.412 0.809 1.00 87.25 97 GLU A N 1
ATOM 721 C CA . GLU A 1 97 ? 12.187 2.651 0.081 1.00 87.25 97 GLU A CA 1
ATOM 722 C C . GLU A 1 97 ? 12.808 2.335 -1.285 1.00 87.25 97 GLU A C 1
ATOM 724 O O . GLU A 1 97 ? 13.843 1.670 -1.369 1.00 87.25 97 GLU A O 1
ATOM 729 N N . ILE A 1 98 ? 12.236 2.874 -2.363 1.00 82.94 98 ILE A N 1
ATOM 730 C CA . ILE A 1 98 ? 12.741 2.649 -3.725 1.00 82.94 98 ILE A CA 1
ATOM 731 C C . ILE A 1 98 ? 13.673 3.790 -4.142 1.00 82.94 98 ILE A C 1
ATOM 733 O O . ILE A 1 98 ? 13.275 4.875 -4.558 1.00 82.94 98 ILE A O 1
ATOM 737 N N . THR A 1 99 ? 14.975 3.558 -4.029 1.00 80.94 99 THR A N 1
ATOM 738 C CA . THR A 1 99 ? 15.971 4.627 -4.228 1.00 80.94 99 THR A CA 1
ATOM 739 C C . THR A 1 99 ? 16.433 4.796 -5.682 1.00 80.94 99 THR A C 1
ATOM 741 O O . THR A 1 99 ? 17.051 5.812 -6.017 1.00 80.94 99 THR A O 1
ATOM 744 N N . ALA A 1 100 ? 16.119 3.841 -6.563 1.00 76.56 100 ALA A N 1
ATOM 745 C CA . ALA A 1 100 ? 16.433 3.891 -7.990 1.00 76.56 100 ALA A CA 1
ATOM 746 C C . ALA A 1 100 ? 15.313 4.571 -8.811 1.00 76.56 100 ALA A C 1
ATOM 748 O O . ALA A 1 100 ? 14.152 4.590 -8.418 1.00 76.56 100 ALA A O 1
ATOM 749 N N . GLY A 1 101 ? 15.641 5.166 -9.964 1.00 66.56 101 GLY A N 1
ATOM 750 C CA . GLY A 1 101 ? 14.637 5.615 -10.950 1.00 66.56 101 GLY A CA 1
ATOM 751 C C . GLY A 1 101 ? 13.818 6.882 -10.633 1.00 66.56 101 GLY A C 1
ATOM 752 O O . GLY A 1 101 ? 13.071 7.343 -11.495 1.00 66.56 101 GLY A O 1
ATOM 753 N N . ALA A 1 102 ? 13.974 7.478 -9.446 1.00 54.72 102 ALA A N 1
ATOM 754 C CA . ALA A 1 102 ? 13.602 8.841 -9.010 1.00 54.72 102 ALA A CA 1
ATOM 755 C C . ALA A 1 102 ? 12.209 9.433 -9.352 1.00 54.72 102 ALA A C 1
ATOM 757 O O . ALA A 1 102 ? 11.988 10.605 -9.048 1.00 54.72 102 ALA A O 1
ATOM 758 N N . THR A 1 103 ? 11.267 8.724 -9.982 1.00 60.44 103 THR A N 1
ATOM 759 C CA . THR A 1 103 ? 10.096 9.399 -10.589 1.00 60.44 103 THR A CA 1
ATOM 760 C C . THR A 1 103 ? 8.738 8.748 -10.351 1.00 60.44 103 THR A C 1
ATOM 762 O O . THR A 1 103 ? 7.757 9.176 -10.961 1.00 60.44 103 THR A O 1
ATOM 765 N N . THR A 1 104 ? 8.627 7.720 -9.507 1.00 64.50 104 THR A N 1
ATOM 766 C CA . THR A 1 104 ? 7.491 6.801 -9.645 1.00 64.50 104 THR A CA 1
ATOM 767 C C . THR A 1 104 ? 7.017 6.252 -8.324 1.00 64.50 104 THR A C 1
ATOM 769 O O . THR A 1 104 ? 7.771 5.606 -7.613 1.00 64.50 104 THR A O 1
ATOM 772 N N . TYR A 1 105 ? 5.748 6.497 -8.030 1.00 79.12 105 TYR A N 1
ATOM 773 C CA . TYR A 1 105 ? 5.192 6.311 -6.706 1.00 79.12 105 TYR A CA 1
ATOM 774 C C . TYR A 1 105 ? 3.926 5.465 -6.778 1.00 79.12 105 TYR A C 1
ATOM 776 O O . TYR A 1 105 ? 3.185 5.595 -7.764 1.00 79.12 105 TYR A O 1
ATOM 784 N N . PRO A 1 106 ? 3.644 4.650 -5.752 1.00 89.38 106 PRO A N 1
ATOM 785 C CA . PRO A 1 106 ? 2.392 3.924 -5.671 1.00 89.38 106 PRO A CA 1
ATOM 786 C C . PRO A 1 106 ? 1.223 4.902 -5.634 1.00 89.38 106 PRO A C 1
ATOM 788 O O . PRO A 1 106 ? 1.283 5.967 -5.021 1.00 89.38 106 PRO A O 1
ATOM 791 N N . ARG A 1 107 ? 0.155 4.563 -6.350 1.00 89.88 107 ARG A N 1
ATOM 792 C CA . ARG A 1 107 ? -1.053 5.402 -6.471 1.00 89.88 107 ARG A CA 1
ATOM 793 C C . ARG A 1 107 ? -2.319 4.686 -6.073 1.00 89.88 107 ARG A C 1
ATOM 795 O O . ARG A 1 107 ? -3.328 5.345 -5.858 1.00 89.88 107 ARG A O 1
ATOM 802 N N . ASP A 1 108 ? -2.229 3.372 -6.005 1.00 92.31 108 ASP A N 1
ATOM 803 C CA . ASP A 1 108 ? -3.301 2.483 -5.642 1.00 92.31 108 ASP A CA 1
ATOM 804 C C . ASP A 1 108 ? -2.707 1.327 -4.846 1.00 92.31 108 ASP A C 1
ATOM 806 O O . ASP A 1 108 ? -1.550 0.947 -5.068 1.00 92.31 108 ASP A O 1
ATOM 810 N N . VAL A 1 109 ? -3.486 0.824 -3.902 1.00 94.19 109 VAL A N 1
ATOM 811 C CA . VAL A 1 109 ? -3.114 -0.276 -3.018 1.00 94.19 109 VAL A CA 1
ATOM 812 C C . VAL A 1 109 ? -4.348 -1.131 -2.798 1.00 94.19 109 VAL A C 1
ATOM 814 O O . VAL A 1 109 ? -5.440 -0.617 -2.556 1.00 94.19 109 VAL A O 1
ATOM 817 N N . HIS A 1 110 ? -4.158 -2.437 -2.890 1.00 95.00 110 HIS A N 1
ATOM 818 C CA . HIS A 1 110 ? -5.179 -3.432 -2.623 1.00 95.00 110 HIS A CA 1
ATOM 819 C C . HIS A 1 110 ? -4.658 -4.471 -1.642 1.00 95.00 110 HIS A C 1
ATOM 821 O O . HIS A 1 110 ? -3.461 -4.530 -1.367 1.00 95.00 110 HIS A O 1
ATOM 827 N N . THR A 1 111 ? -5.581 -5.262 -1.108 1.00 94.31 111 THR A N 1
ATOM 828 C CA . THR A 1 111 ? -5.285 -6.336 -0.169 1.00 94.31 111 THR A CA 1
ATOM 829 C C . THR A 1 111 ? -6.138 -7.563 -0.442 1.00 94.31 111 THR A C 1
ATOM 831 O O . THR A 1 111 ? -7.159 -7.477 -1.134 1.00 94.31 111 THR A O 1
ATOM 834 N N . GLY A 1 112 ? -5.724 -8.688 0.125 1.00 90.75 112 GLY A N 1
ATOM 835 C CA . GLY A 1 112 ? -6.461 -9.945 0.137 1.00 90.75 112 GLY A CA 1
ATOM 836 C C . GLY A 1 112 ? -5.577 -11.074 0.648 1.00 90.75 112 GLY A C 1
ATOM 837 O O . GLY A 1 112 ? -4.403 -10.848 0.888 1.00 90.75 112 GLY A O 1
ATOM 838 N N . ASP A 1 113 ? -6.158 -12.258 0.791 1.00 92.62 113 ASP A N 1
ATOM 839 C CA . ASP A 1 113 ? -5.412 -13.517 0.848 1.00 92.62 113 ASP A CA 1
ATOM 840 C C . ASP A 1 113 ? -5.249 -13.972 -0.609 1.00 92.62 113 ASP A C 1
ATOM 842 O O . ASP A 1 113 ? -6.205 -14.418 -1.249 1.00 92.62 113 ASP A O 1
ATOM 846 N N . LEU A 1 114 ? -4.106 -13.651 -1.201 1.00 92.06 114 LEU A N 1
ATOM 847 C CA . LEU A 1 114 ? -3.830 -13.742 -2.634 1.00 92.06 114 LEU A CA 1
ATOM 848 C C . LEU A 1 114 ? -3.355 -15.130 -3.049 1.00 92.06 114 LEU A C 1
ATOM 850 O O . LEU A 1 114 ? -3.362 -15.434 -4.249 1.00 92.06 114 LEU A O 1
ATOM 854 N N . ASP A 1 115 ? -2.921 -15.945 -2.091 1.00 91.81 115 ASP A N 1
ATOM 855 C CA . ASP A 1 115 ? -2.434 -17.299 -2.331 1.00 91.81 115 ASP A CA 1
ATOM 856 C C . ASP A 1 115 ? -3.203 -18.398 -1.569 1.00 91.81 115 ASP A C 1
ATOM 858 O O . ASP A 1 115 ? -2.973 -19.590 -1.813 1.00 91.81 115 ASP A O 1
ATOM 862 N N . GLY A 1 116 ? -4.179 -18.015 -0.743 1.00 91.94 116 GLY A N 1
ATOM 863 C CA . GLY A 1 116 ? -5.126 -18.902 -0.077 1.00 91.94 116 GLY A CA 1
ATOM 864 C C . GLY A 1 116 ? -4.562 -19.578 1.172 1.00 91.94 11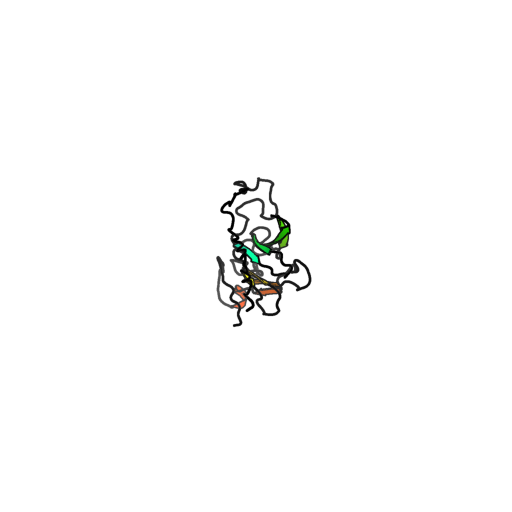6 GLY A C 1
ATOM 865 O O . GLY A 1 116 ? -5.076 -20.633 1.580 1.00 91.94 116 GLY A O 1
ATOM 866 N N . ASP A 1 117 ? -3.483 -19.051 1.754 1.00 93.56 117 ASP A N 1
ATOM 867 C CA . ASP A 1 117 ? -2.834 -19.630 2.932 1.00 93.56 117 ASP A CA 1
ATOM 868 C C . ASP A 1 117 ? -3.420 -19.133 4.270 1.00 93.56 117 ASP A C 1
ATOM 870 O O . ASP A 1 117 ? -3.151 -19.720 5.331 1.00 93.56 117 ASP A O 1
ATOM 874 N N . GLY A 1 118 ? -4.312 -18.141 4.211 1.00 92.12 118 GLY A N 1
ATOM 875 C CA . GLY A 1 118 ? -4.994 -17.550 5.355 1.00 92.12 118 GLY A CA 1
ATOM 876 C C . GLY A 1 118 ? -4.245 -16.392 6.010 1.00 92.12 118 GLY A C 1
ATOM 877 O O . GLY A 1 118 ? -4.700 -15.928 7.063 1.00 92.12 118 GLY A O 1
ATOM 878 N N . LYS A 1 119 ? -3.130 -15.935 5.441 1.00 94.31 119 LYS A N 1
ATOM 879 C CA . LYS A 1 119 ? -2.524 -14.641 5.760 1.00 94.31 119 LYS A CA 1
ATOM 880 C C . LYS A 1 119 ? -2.955 -13.609 4.728 1.00 94.31 119 LYS A C 1
ATOM 882 O O . LYS A 1 119 ? -3.476 -13.931 3.669 1.00 94.31 119 LYS A O 1
ATOM 887 N N . GLY A 1 120 ? -2.853 -12.349 5.123 1.00 93.94 120 GLY A N 1
ATOM 888 C CA . GLY A 1 120 ? -3.202 -11.240 4.262 1.00 93.94 120 GLY A CA 1
ATOM 889 C C . GLY A 1 120 ? -1.977 -10.610 3.618 1.00 93.94 120 GLY A C 1
ATOM 890 O O . GLY A 1 120 ? -0.992 -10.303 4.296 1.00 93.94 120 GLY A O 1
ATOM 891 N N . GLU A 1 121 ? -2.101 -10.287 2.336 1.00 96.00 121 GLU A N 1
ATOM 892 C CA . GLU A 1 121 ? -1.102 -9.557 1.575 1.00 96.00 121 GLU A CA 1
ATOM 893 C C . GLU A 1 121 ? -1.600 -8.164 1.216 1.00 96.00 121 GLU A C 1
ATOM 895 O O . GLU A 1 121 ? -2.774 -7.930 0.901 1.00 96.00 121 GLU A O 1
ATOM 900 N N . ILE A 1 122 ? -0.653 -7.237 1.158 1.00 96.12 122 ILE A N 1
ATOM 901 C CA . ILE A 1 122 ? -0.809 -5.972 0.451 1.00 96.12 122 ILE A CA 1
ATOM 902 C C . ILE A 1 122 ? -0.185 -6.089 -0.932 1.00 96.12 122 ILE A C 1
ATOM 904 O O . ILE A 1 122 ? 0.848 -6.724 -1.124 1.00 96.12 122 ILE A O 1
ATOM 908 N N . ILE A 1 123 ? -0.786 -5.418 -1.904 1.00 95.50 123 ILE A N 1
ATOM 909 C CA . ILE A 1 123 ? -0.338 -5.421 -3.291 1.00 95.50 123 ILE A CA 1
ATOM 910 C C . ILE A 1 123 ? -0.452 -4.014 -3.864 1.00 95.50 123 ILE A C 1
ATOM 912 O O . ILE A 1 123 ? -1.464 -3.329 -3.694 1.00 95.50 123 ILE A O 1
ATOM 916 N N . PHE A 1 124 ? 0.599 -3.560 -4.543 1.00 93.38 124 PHE A N 1
ATOM 917 C CA . PHE A 1 124 ? 0.650 -2.240 -5.169 1.00 93.38 124 PHE A CA 1
ATOM 918 C C . PHE A 1 124 ? 1.666 -2.193 -6.312 1.00 93.38 124 PHE A C 1
ATOM 920 O O . PHE A 1 124 ? 2.560 -3.025 -6.426 1.00 93.38 124 PHE A O 1
ATOM 927 N N . HIS A 1 125 ? 1.520 -1.198 -7.185 1.00 89.88 125 HIS A N 1
ATOM 928 C CA . HIS A 1 125 ? 2.434 -0.971 -8.301 1.00 89.88 125 HIS A CA 1
ATOM 929 C C . HIS A 1 125 ? 3.353 0.214 -8.017 1.00 89.88 125 HIS A C 1
ATOM 931 O O . HIS A 1 125 ? 2.880 1.285 -7.629 1.00 89.88 125 HIS A O 1
ATOM 937 N N . VAL A 1 126 ? 4.639 0.062 -8.312 1.00 85.88 126 VAL A N 1
ATOM 938 C CA . VAL A 1 126 ? 5.623 1.149 -8.343 1.00 85.88 126 VAL A CA 1
ATOM 939 C C . VAL A 1 126 ? 6.266 1.195 -9.727 1.00 85.88 126 VAL A C 1
ATOM 941 O O . VAL A 1 126 ? 6.162 0.255 -10.501 1.00 85.88 126 VAL A O 1
ATOM 944 N N . GLY A 1 127 ? 6.883 2.307 -10.112 1.00 79.19 127 GLY A N 1
ATOM 945 C CA . GLY A 1 127 ? 7.415 2.459 -11.468 1.00 79.19 127 GLY A CA 1
ATOM 946 C C . GLY A 1 127 ? 6.448 3.164 -12.421 1.00 79.19 127 GLY A C 1
ATOM 947 O O . GLY A 1 127 ? 5.232 3.127 -12.276 1.00 79.19 127 GLY A O 1
ATOM 948 N N . GLN A 1 128 ? 7.030 3.877 -13.374 1.00 78.50 128 GLN A N 1
ATOM 949 C CA . GLN A 1 128 ? 6.411 4.562 -14.512 1.00 78.50 128 GLN A CA 1
ATOM 950 C C . GLN A 1 128 ? 7.243 4.190 -15.729 1.00 78.50 128 GLN A C 1
ATOM 952 O O . GLN A 1 128 ? 6.686 3.728 -16.711 1.00 78.50 128 GLN A O 1
ATOM 957 N N . TRP A 1 129 ? 8.569 4.337 -15.635 1.00 79.12 129 TRP A N 1
ATOM 958 C CA . TRP A 1 129 ? 9.518 4.136 -16.729 1.00 79.12 129 TRP A CA 1
ATOM 959 C C . TRP A 1 129 ? 10.288 2.819 -16.634 1.00 79.12 129 TRP A C 1
ATOM 961 O O . TRP A 1 129 ? 10.476 2.275 -15.551 1.00 79.12 129 TRP A O 1
ATOM 971 N N . THR A 1 130 ? 10.772 2.362 -17.789 1.00 68.88 130 THR A N 1
ATOM 972 C CA . THR A 1 130 ? 11.545 1.125 -17.967 1.00 68.88 130 THR A CA 1
ATOM 973 C C . THR A 1 130 ? 13.050 1.358 -17.979 1.00 68.88 130 THR A C 1
ATOM 975 O O . THR A 1 130 ? 13.508 2.394 -18.473 1.00 68.88 130 THR A O 1
ATOM 978 N N . GLY A 1 131 ? 13.823 0.333 -17.625 1.00 72.62 131 GLY A N 1
ATOM 979 C CA . GLY A 1 131 ? 15.247 0.242 -17.945 1.00 72.62 131 GLY A CA 1
ATOM 980 C C . GLY A 1 131 ? 16.117 -0.104 -16.739 1.00 72.62 131 GLY A C 1
ATOM 981 O O . GLY A 1 131 ? 15.632 -0.137 -15.613 1.00 72.62 131 GLY A O 1
ATOM 982 N N . PRO A 1 132 ? 17.431 -0.304 -16.951 1.00 75.38 132 PRO A N 1
ATOM 983 C CA . PRO A 1 132 ? 18.360 -0.727 -15.897 1.00 75.38 132 PRO A CA 1
ATOM 984 C C . PRO A 1 132 ? 18.461 0.261 -14.723 1.00 75.38 132 PRO A C 1
ATOM 986 O O . PRO A 1 132 ? 18.983 -0.093 -13.670 1.00 75.38 132 PRO A O 1
ATOM 989 N N . ASP A 1 133 ? 17.967 1.487 -14.902 1.00 80.00 133 ASP A N 1
ATOM 990 C CA . ASP A 1 133 ? 17.933 2.529 -13.879 1.00 80.00 133 ASP A CA 1
ATOM 991 C C . ASP A 1 133 ? 16.641 2.503 -13.032 1.00 80.00 133 ASP A C 1
ATOM 993 O O . ASP A 1 133 ? 16.485 3.331 -12.136 1.00 80.00 133 ASP A O 1
ATOM 997 N N . SER A 1 134 ? 15.687 1.608 -13.316 1.00 81.25 134 SER A N 1
ATOM 998 C CA . SER A 1 134 ? 14.404 1.464 -12.599 1.00 81.25 134 SER A CA 1
ATOM 999 C C . SER A 1 134 ? 14.045 -0.011 -12.346 1.00 81.25 134 SER A C 1
ATOM 1001 O O . SER A 1 134 ? 12.968 -0.444 -12.743 1.00 81.25 134 SER A O 1
ATOM 1003 N N . PRO A 1 135 ? 14.932 -0.787 -11.690 1.00 82.06 135 PRO A N 1
ATOM 1004 C CA . PRO A 1 135 ? 14.751 -2.230 -11.498 1.00 82.06 135 PRO A CA 1
ATOM 1005 C C . PRO A 1 135 ? 13.557 -2.591 -10.603 1.00 82.06 135 PRO A C 1
ATOM 1007 O O . PRO A 1 135 ? 13.053 -3.703 -10.680 1.00 82.06 135 PRO A O 1
ATOM 1010 N N . ASP A 1 136 ? 13.104 -1.658 -9.765 1.00 84.06 136 ASP A N 1
ATOM 1011 C CA . ASP A 1 136 ? 11.995 -1.860 -8.827 1.00 84.06 136 ASP A CA 1
ATOM 1012 C C . ASP A 1 136 ? 10.635 -1.458 -9.428 1.00 84.06 136 ASP A C 1
ATOM 1014 O O . ASP A 1 136 ? 9.627 -1.389 -8.722 1.00 84.06 136 ASP A O 1
ATOM 1018 N N . ALA A 1 137 ? 10.584 -1.153 -10.731 1.00 83.75 137 ALA A N 1
ATOM 1019 C CA . ALA A 1 137 ? 9.320 -0.938 -11.422 1.00 83.75 137 ALA A CA 1
ATOM 1020 C C . ALA A 1 137 ? 8.478 -2.225 -11.417 1.00 83.75 137 ALA A C 1
ATOM 1022 O O . ALA A 1 137 ? 9.007 -3.328 -11.317 1.00 83.75 137 ALA A O 1
ATOM 1023 N N . GLY A 1 138 ? 7.160 -2.082 -11.527 1.00 85.94 138 GLY A N 1
ATOM 1024 C CA . GLY A 1 138 ? 6.209 -3.182 -11.573 1.00 85.94 138 GLY A CA 1
ATOM 1025 C C . GLY A 1 138 ? 5.442 -3.400 -10.270 1.00 85.94 138 GLY A C 1
ATOM 1026 O O . GLY A 1 138 ? 5.127 -2.461 -9.540 1.00 85.94 138 GLY A O 1
ATOM 1027 N N . LEU A 1 139 ? 5.04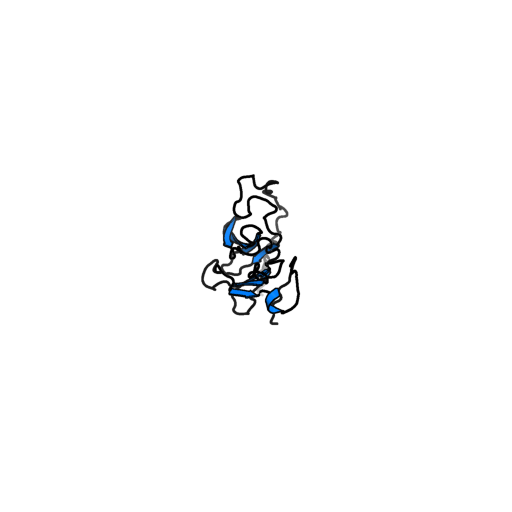3 -4.645 -10.035 1.00 89.62 139 LEU A N 1
ATOM 1028 C CA . LEU A 1 139 ? 4.127 -5.028 -8.962 1.00 89.62 139 LEU A CA 1
ATOM 1029 C C . LEU A 1 139 ? 4.899 -5.539 -7.752 1.00 89.62 139 LEU A C 1
ATOM 1031 O O . LEU A 1 139 ? 5.799 -6.361 -7.908 1.00 89.62 139 LEU A O 1
ATOM 1035 N N . HIS A 1 140 ? 4.500 -5.083 -6.572 1.00 93.19 140 HIS A N 1
ATOM 1036 C CA . HIS A 1 140 ? 5.044 -5.470 -5.277 1.00 93.19 140 HIS A CA 1
ATOM 1037 C C . HIS A 1 140 ? 3.938 -6.080 -4.424 1.00 93.19 140 HIS A C 1
ATOM 1039 O O . HIS A 1 140 ? 2.814 -5.569 -4.419 1.00 93.19 140 HIS A O 1
ATOM 1045 N N . ILE A 1 141 ? 4.268 -7.155 -3.713 1.00 96.06 141 ILE A N 1
ATOM 1046 C CA . ILE A 1 141 ? 3.396 -7.855 -2.772 1.00 96.06 141 ILE A CA 1
ATOM 1047 C C . ILE A 1 141 ? 4.178 -8.091 -1.481 1.00 96.06 141 ILE A C 1
ATOM 1049 O O . ILE A 1 141 ? 5.317 -8.556 -1.538 1.00 96.06 141 ILE A O 1
ATOM 1053 N N . TYR A 1 142 ? 3.568 -7.762 -0.346 1.00 97.88 142 TYR A N 1
ATOM 1054 C CA . TYR A 1 142 ? 4.100 -8.048 0.987 1.00 97.88 142 TYR A CA 1
ATOM 1055 C C . TYR A 1 142 ? 3.059 -8.853 1.761 1.00 97.88 142 TYR A C 1
ATOM 1057 O O . TYR A 1 142 ? 1.895 -8.450 1.803 1.00 97.88 142 TYR A O 1
ATOM 1065 N N . GLU A 1 143 ? 3.485 -9.955 2.361 1.00 97.56 143 GLU A N 1
ATOM 1066 C CA . GLU A 1 143 ? 2.669 -10.912 3.108 1.00 97.56 143 GLU A CA 1
ATOM 1067 C C . GLU A 1 143 ? 2.863 -10.716 4.610 1.00 97.56 143 GLU A C 1
ATOM 1069 O O . GLU A 1 143 ? 3.976 -10.505 5.101 1.00 97.56 143 GLU A O 1
ATOM 1074 N N . TRP A 1 144 ? 1.773 -10.798 5.368 1.00 98.00 144 TRP A N 1
ATOM 1075 C CA . TRP A 1 144 ? 1.853 -10.873 6.819 1.00 98.00 144 TRP A CA 1
ATOM 1076 C C . TRP A 1 144 ? 2.523 -12.179 7.274 1.00 98.00 144 TRP A C 1
ATOM 1078 O O . TRP A 1 144 ? 2.058 -13.259 6.947 1.00 98.00 144 TRP A O 1
ATOM 1088 N N . ASP A 1 145 ? 3.550 -12.127 8.128 1.00 96.50 145 ASP A N 1
ATOM 1089 C CA . ASP A 1 145 ? 4.283 -13.330 8.564 1.00 96.50 145 ASP A CA 1
ATOM 1090 C C . ASP A 1 145 ? 3.460 -14.382 9.354 1.00 96.50 145 ASP A C 1
ATOM 1092 O O . ASP A 1 145 ? 3.964 -15.473 9.654 1.00 96.50 145 ASP A O 1
ATOM 1096 N N . GLY A 1 146 ? 2.206 -14.083 9.709 1.00 95.81 146 GLY A N 1
ATOM 1097 C CA . GLY A 1 146 ? 1.312 -14.983 10.443 1.00 95.81 146 GLY A CA 1
ATOM 1098 C C . GLY A 1 146 ? 1.592 -15.077 11.946 1.00 95.81 146 GLY A C 1
ATOM 1099 O O . GLY A 1 146 ? 1.064 -15.963 12.626 1.00 95.81 146 GLY A O 1
ATOM 1100 N N . SER A 1 147 ? 2.487 -14.244 12.480 1.00 94.19 147 SER A N 1
ATOM 1101 C CA . SER A 1 147 ? 3.043 -14.404 13.827 1.00 94.19 147 SER A CA 1
ATOM 1102 C C . SER A 1 147 ? 3.288 -13.108 14.601 1.00 94.19 147 SER A C 1
ATOM 1104 O O . SER A 1 147 ? 3.272 -13.143 15.837 1.00 94.19 147 SER A O 1
ATOM 1106 N N . THR A 1 148 ? 3.518 -11.981 13.930 1.00 95.56 148 THR A N 1
ATOM 1107 C CA . THR A 1 148 ? 3.767 -10.678 14.557 1.00 95.56 148 THR A CA 1
ATOM 1108 C C . THR A 1 148 ? 2.707 -9.660 14.155 1.00 95.56 148 THR A C 1
ATOM 1110 O O . THR A 1 148 ? 2.275 -9.652 13.017 1.00 95.56 148 THR A O 1
ATOM 1113 N N . ASP A 1 149 ? 2.322 -8.779 15.084 1.00 90.81 149 ASP A N 1
ATOM 1114 C CA . ASP A 1 149 ? 1.201 -7.818 14.971 1.00 90.81 149 ASP A CA 1
ATOM 1115 C C . ASP A 1 149 ? 1.180 -6.996 13.672 1.00 90.81 149 ASP A C 1
ATOM 1117 O O . ASP A 1 149 ? 0.150 -6.497 13.299 1.00 90.81 149 ASP A O 1
ATOM 1121 N N . ASN A 1 150 ? 2.316 -6.807 12.995 1.00 94.75 150 ASN A N 1
ATOM 1122 C CA . ASN A 1 150 ? 2.440 -6.011 11.768 1.00 94.75 150 ASN A CA 1
ATOM 1123 C C . ASN A 1 150 ? 3.574 -6.560 10.885 1.00 94.75 150 ASN A C 1
ATOM 1125 O O . ASN A 1 150 ? 4.451 -5.838 10.397 1.00 94.75 150 ASN A O 1
ATOM 1129 N N . GLY A 1 151 ? 3.627 -7.886 10.788 1.00 96.88 151 GLY A N 1
ATOM 1130 C CA . GLY A 1 151 ? 4.747 -8.661 10.262 1.00 96.88 151 GLY A CA 1
ATOM 1131 C C . GLY A 1 151 ? 4.920 -8.676 8.749 1.00 96.88 151 GLY A C 1
ATOM 1132 O O . GLY A 1 151 ? 5.197 -9.738 8.217 1.00 96.88 151 GLY A O 1
ATOM 1133 N N . TYR A 1 152 ? 4.783 -7.546 8.055 1.00 97.00 152 TYR A N 1
ATOM 1134 C CA . TYR A 1 152 ? 4.830 -7.478 6.583 1.00 97.00 152 TYR A CA 1
ATOM 1135 C C . TYR A 1 152 ? 6.256 -7.360 6.005 1.00 97.00 152 TYR A C 1
ATOM 1137 O O . TYR A 1 152 ? 6.445 -6.930 4.876 1.00 97.00 152 TYR A O 1
ATOM 1145 N N . GLY A 1 153 ? 7.298 -7.650 6.792 1.00 95.12 153 GLY A N 1
ATOM 1146 C CA . GLY A 1 153 ? 8.693 -7.585 6.334 1.00 95.12 153 GLY A CA 1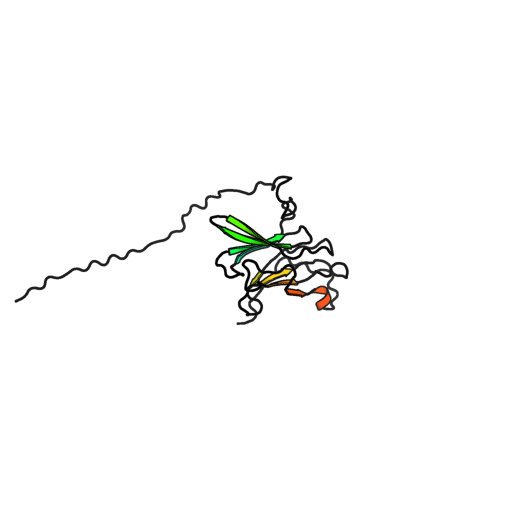
ATOM 1147 C C . GLY A 1 153 ? 9.219 -6.173 6.020 1.00 95.12 153 GLY A C 1
ATOM 1148 O O . GLY A 1 153 ? 8.620 -5.160 6.370 1.00 95.12 153 GLY A O 1
ATOM 1149 N N . THR A 1 154 ? 10.403 -6.094 5.404 1.00 91.69 154 THR A N 1
ATOM 1150 C CA . THR A 1 154 ? 11.014 -4.828 4.930 1.00 91.69 154 THR A CA 1
ATOM 1151 C C . THR A 1 154 ? 11.326 -4.842 3.437 1.00 91.69 154 THR A C 1
ATOM 1153 O O . THR A 1 154 ? 11.834 -3.860 2.917 1.00 91.69 154 THR A O 1
ATOM 1156 N N . GLU A 1 155 ? 11.055 -5.957 2.766 1.00 93.38 155 GLU A N 1
ATOM 1157 C CA . GLU A 1 155 ? 11.259 -6.211 1.341 1.00 93.38 155 GLU A CA 1
ATOM 1158 C C . GLU A 1 155 ? 10.040 -6.985 0.844 1.00 93.38 155 GLU A C 1
ATOM 1160 O O . GLU A 1 155 ? 9.415 -7.683 1.641 1.00 93.38 155 GLU A O 1
ATOM 1165 N N . ALA A 1 156 ? 9.695 -6.844 -0.434 1.00 94.75 156 ALA A N 1
ATOM 1166 C CA . ALA A 1 156 ? 8.533 -7.524 -0.992 1.00 94.75 156 ALA A CA 1
ATOM 1167 C C . ALA A 1 156 ? 8.753 -9.046 -1.024 1.00 94.75 156 ALA A C 1
ATOM 1169 O O . ALA A 1 156 ? 9.802 -9.514 -1.480 1.00 94.75 156 ALA A O 1
ATOM 1170 N N . ASP A 1 157 ? 7.750 -9.814 -0.606 1.00 96.62 157 ASP A N 1
ATOM 1171 C CA . ASP A 1 157 ? 7.724 -11.276 -0.740 1.00 96.62 157 ASP A CA 1
ATOM 1172 C C . ASP A 1 157 ? 7.616 -11.694 -2.208 1.00 96.62 157 ASP A C 1
ATOM 1174 O O . ASP A 1 157 ? 8.204 -12.692 -2.640 1.00 96.62 157 ASP A O 1
ATOM 1178 N N . PHE A 1 158 ? 6.928 -10.878 -3.009 1.00 94.31 158 PHE A N 1
ATOM 1179 C CA . PHE A 1 158 ? 6.916 -11.007 -4.455 1.00 94.31 158 PHE A CA 1
ATOM 1180 C C . PHE A 1 158 ? 7.053 -9.648 -5.135 1.00 94.31 158 PHE A C 1
ATOM 1182 O O . PHE A 1 158 ? 6.298 -8.710 -4.887 1.00 94.31 158 PHE A O 1
ATOM 1189 N N . HIS A 1 159 ? 8.000 -9.574 -6.064 1.00 90.12 159 HIS A N 1
ATOM 1190 C CA . HIS A 1 159 ? 8.169 -8.450 -6.972 1.00 90.12 159 HIS A CA 1
ATOM 1191 C C . HIS A 1 159 ? 8.302 -8.973 -8.395 1.00 90.12 159 HIS A C 1
ATOM 1193 O O . HIS A 1 159 ? 9.032 -9.931 -8.668 1.00 90.12 159 HIS A O 1
ATOM 1199 N N . VAL A 1 160 ? 7.587 -8.333 -9.313 1.00 87.00 160 VAL A N 1
ATOM 1200 C CA . VAL A 1 160 ? 7.778 -8.547 -10.741 1.00 87.00 160 VAL A CA 1
ATOM 1201 C C . VAL A 1 160 ? 7.887 -7.211 -11.441 1.00 87.00 160 VAL A C 1
ATOM 1203 O O . VAL A 1 160 ? 6.954 -6.407 -11.434 1.00 87.00 160 VAL A O 1
ATOM 1206 N N . ASP A 1 161 ? 9.008 -7.021 -12.125 1.00 82.81 161 ASP A N 1
ATOM 1207 C CA . ASP A 1 161 ? 9.113 -5.967 -13.114 1.00 82.81 161 ASP A CA 1
ATOM 1208 C C . ASP A 1 161 ? 8.315 -6.365 -14.357 1.00 82.81 161 ASP A C 1
ATOM 1210 O O . ASP A 1 161 ? 8.742 -7.180 -15.177 1.00 82.81 161 ASP A O 1
ATOM 1214 N N . PHE A 1 162 ? 7.113 -5.796 -14.487 1.00 71.44 162 PHE A N 1
ATOM 1215 C CA . PHE A 1 162 ? 6.236 -6.019 -15.637 1.00 71.44 162 PHE A CA 1
ATOM 1216 C C . PHE A 1 162 ? 6.890 -5.660 -16.976 1.00 71.44 162 PHE A C 1
ATOM 1218 O O . PHE A 1 162 ? 6.452 -6.155 -18.017 1.00 71.44 162 PHE A O 1
ATOM 1225 N N . MET A 1 163 ? 7.928 -4.829 -16.957 1.00 68.69 163 MET A N 1
ATOM 1226 C CA . MET A 1 163 ? 8.617 -4.341 -18.147 1.00 68.69 163 MET A CA 1
ATOM 1227 C C . MET A 1 163 ? 9.684 -5.313 -18.626 1.00 68.69 163 MET A C 1
ATOM 1229 O O . MET A 1 163 ? 9.834 -5.510 -19.832 1.00 68.69 163 MET A O 1
ATOM 1233 N N . ASP A 1 164 ? 10.345 -5.998 -17.695 1.00 67.81 164 ASP A N 1
ATOM 1234 C CA . ASP A 1 164 ? 11.281 -7.079 -18.002 1.00 67.81 164 ASP A CA 1
ATOM 1235 C C . ASP A 1 164 ? 10.564 -8.428 -18.199 1.00 67.81 164 ASP A C 1
ATOM 1237 O O . ASP A 1 164 ? 11.014 -9.274 -18.979 1.00 67.81 164 ASP A O 1
ATOM 1241 N N . ALA A 1 165 ? 9.411 -8.634 -17.554 1.00 65.19 165 ALA A N 1
ATOM 1242 C CA . ALA A 1 165 ? 8.672 -9.897 -17.596 1.00 65.19 165 ALA A CA 1
ATOM 1243 C C . ALA A 1 165 ? 8.013 -10.201 -18.955 1.00 65.19 165 ALA A C 1
ATOM 1245 O O . ALA A 1 165 ? 7.798 -11.372 -19.280 1.00 65.19 165 ALA A O 1
ATOM 1246 N N . LEU A 1 166 ? 7.678 -9.180 -19.755 1.00 64.38 166 LEU A N 1
ATOM 1247 C CA . LEU A 1 166 ? 6.886 -9.355 -20.981 1.00 64.38 166 LEU A CA 1
ATOM 1248 C C . LEU A 1 166 ? 7.696 -9.343 -22.287 1.00 64.38 166 LEU A C 1
ATOM 1250 O O . LEU A 1 166 ? 7.127 -9.653 -23.334 1.00 64.38 166 LEU A O 1
ATOM 1254 N N . ASN A 1 167 ? 9.007 -9.055 -22.256 1.00 60.56 167 ASN A N 1
ATOM 1255 C CA . ASN A 1 167 ? 9.854 -8.901 -23.457 1.00 60.56 167 ASN A CA 1
ATOM 1256 C C . ASN A 1 167 ? 9.152 -8.094 -24.576 1.00 60.56 167 ASN A C 1
ATOM 1258 O O . ASN A 1 167 ? 9.253 -8.400 -25.769 1.00 60.56 167 ASN A O 1
ATOM 1262 N N . ASP A 1 168 ? 8.390 -7.085 -24.167 1.00 57.12 168 ASP A N 1
ATOM 1263 C CA . ASP A 1 168 ? 7.682 -6.149 -25.023 1.00 57.12 168 ASP A CA 1
ATOM 1264 C C . ASP A 1 168 ? 8.237 -4.759 -24.720 1.00 57.12 168 ASP A C 1
ATOM 1266 O O . ASP A 1 168 ? 8.492 -4.399 -23.577 1.00 57.12 168 ASP A O 1
ATOM 1270 N N . SER A 1 169 ? 8.434 -3.998 -25.786 1.00 63.56 169 SER A N 1
ATOM 1271 C CA . SER A 1 169 ? 8.787 -2.584 -25.890 1.00 63.56 169 SER A CA 1
ATOM 1272 C C . SER A 1 169 ? 7.836 -1.597 -25.183 1.00 63.56 169 SER A C 1
ATOM 1274 O O . SER A 1 169 ? 7.602 -0.494 -25.690 1.00 63.56 169 SER A O 1
ATOM 1276 N N . LEU A 1 170 ? 7.271 -1.951 -24.031 1.00 71.44 170 LEU A N 1
ATOM 1277 C CA . LEU A 1 170 ? 6.503 -1.022 -23.216 1.00 71.44 170 LEU A CA 1
ATOM 1278 C C . LEU A 1 170 ? 7.475 0.034 -22.669 1.00 71.44 170 LEU A C 1
ATOM 1280 O O . LEU A 1 170 ? 8.487 -0.301 -22.076 1.00 71.44 170 LEU A O 1
ATOM 1284 N N . VAL A 1 171 ? 7.221 1.312 -22.958 1.00 73.31 171 VAL A N 1
ATOM 1285 C CA . VAL A 1 171 ? 8.081 2.437 -22.526 1.00 73.31 171 VAL A CA 1
ATOM 1286 C C . VAL A 1 171 ? 7.629 2.987 -21.171 1.00 73.31 171 VAL A C 1
ATOM 1288 O O . VAL A 1 171 ? 8.420 3.591 -20.447 1.00 73.31 171 VAL A O 1
ATOM 1291 N N . GLU A 1 172 ? 6.350 2.791 -20.841 1.00 78.50 172 GLU A N 1
ATOM 1292 C CA . GLU A 1 172 ? 5.726 3.310 -19.630 1.00 78.50 172 GLU A CA 1
ATOM 1293 C C . GLU A 1 172 ? 4.589 2.393 -19.129 1.00 78.50 172 GLU A C 1
ATOM 1295 O O . GLU A 1 172 ? 3.695 2.073 -19.914 1.00 78.50 172 GLU A O 1
ATOM 1300 N N . SER A 1 173 ? 4.564 2.046 -17.831 1.00 76.88 173 SER A N 1
ATOM 1301 C CA . SER A 1 173 ? 3.341 1.611 -17.115 1.00 76.88 173 SER A CA 1
ATOM 1302 C C . SER A 1 173 ? 3.069 2.585 -16.012 1.00 76.88 173 SER A C 1
ATOM 1304 O O . SER A 1 173 ? 3.835 2.685 -15.062 1.00 76.88 173 SER A O 1
ATOM 1306 N N . ARG A 1 174 ? 1.899 3.196 -16.055 1.00 80.12 174 ARG A N 1
ATOM 1307 C CA . ARG A 1 174 ? 1.407 3.993 -14.951 1.00 80.12 174 ARG A CA 1
ATOM 1308 C C . ARG A 1 174 ? 0.046 3.480 -14.541 1.00 80.12 174 ARG A C 1
ATOM 1310 O O . ARG A 1 174 ? -0.922 3.606 -15.288 1.00 80.12 174 ARG A O 1
ATOM 1317 N N . VAL A 1 175 ? -0.016 2.922 -13.342 1.00 83.56 175 VAL A N 1
ATOM 1318 C CA . VAL A 1 175 ? -1.263 2.438 -12.760 1.00 83.56 175 VAL A CA 1
ATOM 1319 C C . VAL A 1 175 ? -1.915 3.590 -11.998 1.00 83.56 175 VAL A C 1
ATOM 1321 O O . VAL A 1 175 ? -1.341 4.132 -11.058 1.00 83.56 175 VAL A O 1
ATOM 1324 N N . GLU A 1 176 ? -3.097 4.014 -12.447 1.00 86.44 176 GLU A N 1
ATOM 1325 C CA . GLU A 1 176 ? -3.959 4.936 -11.684 1.00 86.44 176 GLU A CA 1
ATOM 1326 C C . GLU A 1 176 ? -4.991 4.181 -10.835 1.00 86.44 176 GLU A C 1
ATOM 1328 O O . GLU A 1 176 ? -5.595 4.777 -9.952 1.00 86.44 176 GLU A O 1
ATOM 1333 N N . GLY A 1 177 ? -5.191 2.895 -11.123 1.00 88.00 177 GLY A N 1
ATOM 1334 C CA . GLY A 1 177 ? -6.016 1.982 -10.353 1.00 88.00 177 GLY A CA 1
ATOM 1335 C C . GLY A 1 177 ? -5.965 0.581 -10.956 1.00 88.00 177 GLY A C 1
ATOM 1336 O O . GLY A 1 177 ? -5.851 0.443 -12.180 1.00 88.00 177 GLY A O 1
ATOM 1337 N N . PHE A 1 178 ? -6.035 -0.446 -10.123 1.00 88.12 178 PHE A N 1
ATOM 1338 C CA . PHE A 1 178 ? -6.197 -1.833 -10.550 1.00 88.12 178 PHE A CA 1
ATOM 1339 C C . PHE A 1 178 ? -7.271 -2.508 -9.696 1.00 88.12 178 PHE A C 1
ATOM 1341 O O . PHE A 1 178 ? -7.944 -1.865 -8.907 1.00 88.12 178 PHE A O 1
ATOM 1348 N N . SER A 1 179 ? -7.548 -3.780 -9.940 1.00 86.31 179 SER A N 1
ATOM 1349 C CA . SER A 1 179 ? -8.472 -4.536 -9.103 1.00 86.31 179 SER A CA 1
ATOM 1350 C C . SER A 1 179 ? -7.872 -5.895 -8.860 1.00 86.31 179 SER A C 1
ATOM 1352 O O . SER A 1 179 ? -7.384 -6.525 -9.801 1.00 86.31 179 SER A O 1
ATOM 1354 N N . VAL A 1 180 ? -7.969 -6.345 -7.623 1.00 84.38 180 VAL A N 1
ATOM 1355 C CA . VAL A 1 180 ? -7.549 -7.676 -7.225 1.00 84.38 180 VAL A CA 1
ATOM 1356 C C . VAL A 1 180 ? -8.812 -8.481 -6.988 1.00 84.38 180 VAL A C 1
ATOM 1358 O O . VAL A 1 180 ? -9.699 -8.065 -6.244 1.00 84.38 180 VAL A O 1
ATOM 1361 N N . GLY A 1 181 ? -8.941 -9.569 -7.732 1.00 72.88 181 GLY A N 1
ATOM 1362 C CA . GLY A 1 181 ? -9.953 -10.574 -7.471 1.00 72.88 181 GLY A CA 1
ATOM 1363 C C . GLY A 1 181 ? -9.282 -11.740 -6.774 1.00 72.88 181 GLY A C 1
ATOM 1364 O O . GLY A 1 181 ? -8.162 -12.089 -7.140 1.00 72.88 181 GLY A O 1
ATOM 1365 N N . ASP A 1 182 ? -9.997 -12.332 -5.827 1.00 61.09 182 ASP A N 1
ATOM 1366 C CA . ASP A 1 182 ? -9.756 -13.706 -5.406 1.00 61.09 182 ASP A CA 1
ATOM 1367 C C . ASP A 1 182 ? -9.681 -14.596 -6.666 1.00 61.09 182 ASP A C 1
ATOM 1369 O O . ASP A 1 182 ? -10.558 -14.515 -7.544 1.00 61.09 182 ASP A O 1
ATOM 1373 N N . ILE A 1 183 ? -8.577 -15.329 -6.831 1.00 45.81 183 ILE A N 1
ATOM 1374 C CA . ILE A 1 183 ? -8.305 -16.119 -8.039 1.00 45.81 183 ILE A CA 1
ATOM 1375 C C . ILE A 1 183 ? -8.914 -17.525 -7.956 1.00 45.81 183 ILE A C 1
ATOM 1377 O O . ILE A 1 183 ? -8.913 -18.253 -8.959 1.00 45.81 183 ILE A O 1
ATOM 1381 N N . ASP A 1 184 ? -9.549 -17.879 -6.842 1.00 48.38 184 ASP A N 1
ATOM 1382 C CA . ASP A 1 184 ? -10.162 -19.181 -6.636 1.00 48.38 184 ASP A CA 1
ATOM 1383 C C . ASP A 1 184 ? -11.572 -19.102 -6.027 1.00 48.38 184 ASP A C 1
ATOM 1385 O O . ASP A 1 184 ? -11.805 -18.830 -4.859 1.00 48.38 184 ASP A O 1
ATOM 1389 N N . VAL A 1 185 ? -12.553 -19.422 -6.882 1.00 44.41 185 VAL A N 1
ATOM 1390 C CA . VAL A 1 185 ? -13.963 -19.692 -6.536 1.00 44.41 185 VAL A CA 1
ATOM 1391 C C . VAL A 1 185 ? -14.212 -21.133 -6.108 1.00 44.41 185 VAL A C 1
ATOM 1393 O O . VAL A 1 185 ? -13.625 -22.050 -6.731 1.00 44.41 185 VAL A O 1
#